Protein AF-A0A418LZB4-F1 (afdb_monomer_lite)

Secondary structure (DSSP, 8-state):
----------S----------------------TTS-SSS-SSSSHHHHHHHHHHHHHSS----SSPPPP----S---TT----S---TT---SS---TT----S---TT----S---TT----S-SSPPTTSTT--TT--PPPP---S---TT----S---TT----S---TT-EETTEEHHHHHHHHTT-

Sequence (192 aa):
MGLNRHPSTKLGDLCTSANLAPLGQPSIKCLIPPFICRVYPLLTSAKHAYLYSLKSSLMHQPMTDQPQPPLNIREVCIEESTFLSVNLNRAYFEDVSLIGATLRNANLSDLEIEGAQLGGAYFHQIGMPPKDHPHYDPLAKQQPLRFDDCELSGSTFVNCNLEGVELTNCLLKGMRINGILVEELLALYGQQ

InterPro domains:
  IPR001646 Pentapeptide repeat [PF00805] (87-125)
  IPR001646 Pentapeptide repeat [PF00805] (147-174)

Structure (mmCIF, N/CA/C/O backbone):
data_AF-A0A418LZB4-F1
#
_entry.id   AF-A0A418LZB4-F1
#
loop_
_atom_site.group_PDB
_atom_site.id
_atom_site.type_symbol
_atom_site.label_atom_id
_atom_site.label_alt_id
_atom_site.label_comp_id
_atom_site.label_asym_id
_atom_site.label_entity_id
_atom_site.label_seq_id
_atom_site.pdbx_PDB_ins_code
_atom_site.Cartn_x
_atom_site.Cartn_y
_atom_site.Cartn_z
_atom_site.occupancy
_atom_site.B_iso_or_equiv
_atom_site.auth_seq_id
_atom_site.auth_comp_id
_atom_site.auth_asym_id
_atom_site.auth_atom_id
_atom_site.pdbx_PDB_model_num
ATOM 1 N N . MET A 1 1 ? 66.976 24.820 -52.284 1.00 35.69 1 MET A N 1
ATOM 2 C CA . MET A 1 1 ? 67.171 24.432 -50.868 1.00 35.69 1 MET A CA 1
ATOM 3 C C . MET A 1 1 ? 66.000 23.549 -50.444 1.00 35.69 1 MET A C 1
ATOM 5 O O . MET A 1 1 ? 64.886 24.011 -50.624 1.00 35.69 1 MET A O 1
ATOM 9 N N . GLY A 1 2 ? 66.281 22.327 -49.947 1.00 35.38 2 GLY A N 1
ATOM 10 C CA . GLY A 1 2 ? 65.383 21.362 -49.252 1.00 35.38 2 GLY A CA 1
ATOM 11 C C . GLY A 1 2 ? 64.208 20.804 -50.076 1.00 35.38 2 GLY A C 1
ATOM 12 O O . GLY A 1 2 ? 63.374 21.578 -50.507 1.00 35.38 2 GLY A O 1
ATOM 13 N N . LEU A 1 3 ? 64.019 19.519 -50.412 1.00 28.53 3 LEU A N 1
ATOM 14 C CA . LEU A 1 3 ? 64.297 18.206 -49.795 1.00 28.53 3 LEU A CA 1
ATOM 15 C C . LEU A 1 3 ? 63.767 18.007 -48.363 1.00 28.53 3 LEU A C 1
ATOM 17 O O . LEU A 1 3 ? 64.420 18.425 -47.414 1.00 28.53 3 LEU A O 1
ATOM 21 N N . ASN A 1 4 ? 62.645 17.271 -48.258 1.00 29.66 4 ASN A N 1
ATOM 22 C CA . ASN A 1 4 ? 62.406 16.041 -47.457 1.00 29.66 4 ASN A CA 1
ATOM 23 C C . ASN A 1 4 ? 60.981 15.995 -46.863 1.00 29.66 4 ASN A C 1
ATOM 25 O O . ASN A 1 4 ? 60.570 16.905 -46.160 1.00 29.66 4 ASN A O 1
ATOM 29 N N . ARG A 1 5 ? 60.120 15.077 -47.334 1.00 30.61 5 ARG A N 1
ATOM 30 C CA . ARG A 1 5 ? 59.900 13.672 -46.897 1.00 30.61 5 ARG A CA 1
ATOM 31 C C . ARG A 1 5 ? 59.163 13.555 -45.552 1.00 30.61 5 ARG A C 1
ATOM 33 O O . ARG A 1 5 ? 59.692 13.910 -44.508 1.00 30.61 5 ARG A O 1
ATOM 40 N N . HIS A 1 6 ? 57.962 12.974 -45.621 1.00 34.75 6 HIS A N 1
ATOM 41 C CA . HIS A 1 6 ? 57.211 12.391 -44.506 1.00 34.75 6 HIS A CA 1
ATOM 42 C C . HIS A 1 6 ? 58.080 11.484 -43.619 1.00 34.75 6 HIS A C 1
ATOM 44 O O . HIS A 1 6 ? 58.891 10.725 -44.158 1.00 34.75 6 HIS A O 1
ATOM 50 N N . PRO A 1 7 ? 57.794 11.402 -42.309 1.00 32.06 7 PRO A N 1
ATOM 51 C CA . PRO A 1 7 ? 58.017 10.195 -41.540 1.00 32.06 7 PRO A CA 1
ATOM 52 C C . PRO A 1 7 ? 56.688 9.449 -41.354 1.00 32.06 7 PRO A C 1
ATOM 54 O O . PRO A 1 7 ? 55.777 9.894 -40.662 1.00 32.06 7 PRO A O 1
ATOM 57 N N . SER A 1 8 ? 56.599 8.283 -41.986 1.00 37.06 8 SER A N 1
ATOM 58 C CA . SER A 1 8 ? 55.736 7.182 -41.574 1.00 37.06 8 SER A CA 1
ATOM 59 C C . SER A 1 8 ? 56.334 6.542 -40.316 1.00 37.06 8 SER A C 1
ATOM 61 O O . SER A 1 8 ? 57.383 5.898 -40.406 1.00 37.06 8 SER A O 1
ATOM 63 N N . THR A 1 9 ? 55.697 6.685 -39.157 1.00 33.19 9 THR A N 1
ATOM 64 C CA . THR A 1 9 ? 55.986 5.838 -37.993 1.00 33.19 9 THR A CA 1
ATOM 65 C C . THR A 1 9 ? 55.012 4.666 -37.964 1.00 33.19 9 THR A C 1
ATOM 67 O O . THR A 1 9 ? 53.800 4.812 -38.092 1.00 33.19 9 THR A O 1
ATOM 70 N N . LYS A 1 10 ? 55.612 3.478 -37.918 1.00 32.53 10 LYS A N 1
ATOM 71 C CA . LYS A 1 10 ? 55.013 2.162 -38.107 1.00 32.53 10 LYS A CA 1
ATOM 72 C C . LYS A 1 10 ? 54.052 1.798 -36.973 1.00 32.53 10 LYS A C 1
ATOM 74 O O . LYS A 1 10 ? 54.365 2.010 -35.808 1.00 32.53 10 LYS A O 1
ATOM 79 N N . LEU A 1 11 ? 52.943 1.153 -37.349 1.00 35.28 11 LEU A N 1
ATOM 80 C CA . LEU A 1 11 ? 52.263 0.147 -36.531 1.00 35.28 11 LEU A CA 1
ATOM 81 C C . LEU A 1 11 ? 53.287 -0.940 -36.173 1.00 35.28 11 LEU A C 1
ATOM 83 O O . LEU A 1 11 ? 53.750 -1.654 -37.061 1.00 35.28 11 LEU A O 1
ATOM 87 N N . GLY A 1 12 ? 53.643 -1.060 -34.903 1.00 32.50 12 GLY A N 1
ATOM 88 C CA . GLY A 1 12 ? 54.516 -2.122 -34.423 1.00 32.50 12 GLY A CA 1
ATOM 89 C C . GLY A 1 12 ? 54.970 -1.840 -33.002 1.00 32.50 12 GLY A C 1
ATOM 90 O O . GLY A 1 12 ? 55.593 -0.816 -32.756 1.00 32.50 12 GLY A O 1
ATOM 91 N N . ASP A 1 13 ? 54.655 -2.778 -32.115 1.00 35.78 13 ASP A N 1
ATOM 92 C CA . ASP A 1 13 ? 55.247 -2.953 -30.790 1.00 35.78 13 ASP A CA 1
ATOM 93 C C . ASP A 1 13 ? 54.798 -1.966 -29.710 1.00 35.78 13 ASP A C 1
ATOM 95 O O . ASP A 1 13 ? 55.437 -0.952 -29.465 1.00 35.78 13 ASP A O 1
ATOM 99 N N . LEU A 1 14 ? 53.711 -2.322 -29.013 1.00 29.59 14 LEU A N 1
ATOM 100 C CA . LEU A 1 14 ? 53.564 -2.171 -27.557 1.00 29.59 14 LEU A CA 1
ATOM 101 C C . LEU A 1 14 ? 52.267 -2.861 -27.111 1.00 29.59 14 LEU A C 1
ATOM 103 O O . LEU A 1 14 ? 51.179 -2.327 -27.301 1.00 29.59 14 LEU A O 1
ATOM 107 N N . CYS A 1 15 ? 52.433 -4.075 -26.577 1.00 25.50 15 CYS A N 1
ATOM 108 C CA . CYS A 1 15 ? 51.622 -4.763 -25.554 1.00 25.50 15 CYS A CA 1
ATOM 109 C C . CYS A 1 15 ? 51.597 -6.278 -25.791 1.00 25.50 15 CYS A C 1
ATOM 111 O O . CYS A 1 15 ? 50.564 -6.907 -26.002 1.00 25.50 15 CYS A O 1
ATOM 113 N N . THR A 1 16 ? 52.780 -6.877 -25.711 1.00 30.41 16 THR A N 1
ATOM 114 C CA . THR A 1 16 ? 52.957 -8.255 -25.266 1.00 30.41 16 THR A CA 1
ATOM 115 C C . THR A 1 16 ? 52.596 -8.337 -23.776 1.00 30.41 16 THR A C 1
ATOM 117 O O . THR A 1 16 ? 53.013 -7.491 -22.989 1.00 30.41 16 THR A O 1
ATOM 120 N N . SER A 1 17 ? 51.877 -9.397 -23.399 1.00 32.16 17 SER A N 1
ATOM 121 C CA . SER A 1 17 ? 51.533 -9.848 -22.036 1.00 32.16 17 SER A CA 1
ATOM 122 C C . SER A 1 17 ? 50.323 -9.202 -21.331 1.00 32.16 17 SER A C 1
ATOM 124 O O . SER A 1 17 ? 50.434 -8.264 -20.553 1.00 32.16 17 SER A O 1
ATOM 126 N N . ALA A 1 18 ? 49.156 -9.829 -21.497 1.00 29.97 18 ALA A N 1
ATOM 127 C CA . ALA A 1 18 ? 48.206 -10.021 -20.401 1.00 29.97 18 ALA A CA 1
ATOM 128 C C . ALA A 1 18 ? 47.555 -11.403 -20.579 1.00 29.97 18 ALA A C 1
ATOM 130 O O . ALA A 1 18 ? 46.947 -11.690 -21.606 1.00 29.97 18 ALA A O 1
ATOM 131 N N . ASN A 1 19 ? 47.801 -12.277 -19.604 1.00 28.00 19 ASN A N 1
ATOM 132 C CA . ASN A 1 19 ? 47.410 -13.683 -19.563 1.00 28.00 19 ASN A CA 1
ATOM 133 C C . ASN A 1 19 ? 45.915 -13.916 -19.828 1.00 28.00 19 ASN A C 1
ATOM 135 O O . ASN A 1 19 ? 45.055 -13.269 -19.237 1.00 28.00 19 ASN A O 1
ATOM 139 N N . LEU A 1 20 ? 45.638 -14.933 -20.644 1.00 35.00 20 LEU A N 1
ATOM 140 C CA . LEU A 1 20 ? 44.345 -15.601 -20.754 1.00 35.00 20 LEU A CA 1
ATOM 141 C C . LEU A 1 20 ? 44.085 -16.427 -19.480 1.00 35.00 20 LEU A C 1
ATOM 143 O O . LEU A 1 20 ? 44.868 -17.316 -19.152 1.00 35.00 20 LEU A O 1
ATOM 147 N N . ALA A 1 21 ? 42.968 -16.163 -18.799 1.00 29.69 21 ALA A N 1
ATOM 148 C CA . ALA A 1 21 ? 42.338 -17.058 -17.823 1.00 29.69 21 ALA A CA 1
ATOM 149 C C . ALA A 1 21 ? 40.804 -17.051 -18.047 1.00 29.69 21 ALA A C 1
ATOM 151 O O . ALA A 1 21 ? 40.286 -16.066 -18.579 1.00 29.69 21 ALA A O 1
ATOM 152 N N . PRO A 1 22 ? 40.083 -18.152 -17.749 1.00 32.31 22 PRO A N 1
ATOM 153 C CA . PRO A 1 22 ? 38.897 -18.545 -18.511 1.00 32.31 22 PRO A CA 1
ATOM 154 C C . PRO A 1 22 ? 37.555 -18.006 -17.977 1.00 32.31 22 PRO A C 1
ATOM 156 O O . PRO A 1 22 ? 37.361 -17.838 -16.781 1.00 32.31 22 PRO A O 1
ATOM 159 N N . LEU A 1 23 ? 36.645 -17.787 -18.935 1.00 39.28 23 LEU A N 1
ATOM 160 C CA . LEU A 1 23 ? 35.170 -17.767 -18.911 1.00 39.28 23 LEU A CA 1
ATOM 161 C C . LEU A 1 23 ? 34.448 -17.776 -17.543 1.00 39.28 23 LEU A C 1
ATOM 163 O O . LEU A 1 23 ? 34.406 -18.795 -16.861 1.00 39.28 23 LEU A O 1
ATOM 167 N N . GLY A 1 24 ? 33.715 -16.691 -17.255 1.00 38.09 24 GLY A N 1
ATOM 168 C CA . GLY A 1 24 ? 32.647 -16.673 -16.249 1.00 38.09 24 GLY A CA 1
ATOM 169 C C . GLY A 1 24 ? 32.192 -15.264 -15.847 1.00 38.09 24 GLY A C 1
ATOM 170 O O . GLY A 1 24 ? 32.801 -14.662 -14.978 1.00 38.09 24 GLY A O 1
ATOM 171 N N . GLN A 1 25 ? 31.077 -14.804 -16.437 1.00 33.00 25 GLN A N 1
ATOM 172 C CA . GLN A 1 25 ? 30.306 -13.571 -16.157 1.00 33.00 25 GLN A CA 1
ATOM 173 C C . GLN A 1 25 ? 30.873 -12.231 -16.688 1.00 33.00 25 GLN A C 1
ATOM 175 O O . GLN A 1 25 ? 32.011 -11.869 -16.392 1.00 33.00 25 GLN A O 1
ATOM 180 N N . PRO A 1 26 ? 30.078 -11.422 -17.426 1.00 29.98 26 PRO A N 1
ATOM 181 C CA . PRO A 1 26 ? 30.473 -10.068 -17.785 1.00 29.98 26 PRO A CA 1
ATOM 182 C C . PRO A 1 26 ? 30.179 -9.121 -16.614 1.00 29.98 26 PRO A C 1
ATOM 184 O O . PRO A 1 26 ? 29.150 -8.454 -16.571 1.00 29.98 26 PRO A O 1
ATOM 187 N N . SER A 1 27 ? 31.096 -9.025 -15.655 1.00 30.25 27 SER A N 1
ATOM 188 C CA . SER A 1 27 ? 31.180 -7.821 -14.826 1.00 30.25 27 SER A CA 1
ATOM 189 C C . SER A 1 27 ? 31.820 -6.722 -15.678 1.00 30.25 27 SER A C 1
ATOM 191 O O . SER A 1 27 ? 33.026 -6.770 -15.937 1.00 30.25 27 SER A O 1
ATOM 193 N N . ILE A 1 28 ? 31.035 -5.754 -16.159 1.00 37.12 28 ILE A N 1
ATOM 194 C CA . ILE A 1 28 ? 31.563 -4.599 -16.901 1.00 37.12 28 ILE A CA 1
ATOM 195 C C . ILE A 1 28 ? 32.308 -3.700 -15.904 1.00 37.12 28 ILE A C 1
ATOM 197 O O . ILE A 1 28 ? 31.746 -2.770 -15.335 1.00 37.12 28 ILE A O 1
ATOM 201 N N . LYS A 1 29 ? 33.597 -3.978 -15.677 1.00 33.84 29 LYS A N 1
ATOM 202 C CA . LYS A 1 29 ? 34.522 -2.986 -15.122 1.00 33.84 29 LYS A CA 1
ATOM 203 C C . LYS A 1 29 ? 34.793 -1.963 -16.222 1.00 33.84 29 LYS A C 1
ATOM 205 O O . LYS A 1 29 ? 35.428 -2.279 -17.224 1.00 33.84 29 LYS A O 1
ATOM 210 N N . CYS A 1 30 ? 34.271 -0.753 -16.050 1.00 34.97 30 CYS A N 1
ATOM 211 C CA . CYS A 1 30 ? 34.507 0.365 -16.956 1.00 34.97 30 CYS A CA 1
ATOM 212 C C . CYS A 1 30 ? 35.999 0.742 -16.917 1.00 34.97 30 CYS A C 1
ATOM 214 O O . CYS A 1 30 ? 36.454 1.400 -15.986 1.00 34.97 30 CYS A O 1
ATOM 216 N N . LEU A 1 31 ? 36.776 0.284 -17.902 1.00 36.53 31 LEU A N 1
ATOM 217 C CA . LEU A 1 31 ? 38.173 0.673 -18.093 1.00 36.53 31 LEU A CA 1
ATOM 218 C C . LEU A 1 31 ? 38.289 1.363 -19.459 1.00 36.53 31 LEU A C 1
ATOM 220 O O . LEU A 1 31 ? 38.415 0.699 -20.484 1.00 36.53 31 LEU A O 1
ATOM 224 N N . ILE A 1 32 ? 38.210 2.696 -19.492 1.00 37.91 32 ILE A N 1
ATOM 225 C CA . ILE A 1 32 ? 38.477 3.474 -20.713 1.00 37.91 32 ILE A CA 1
ATOM 226 C C . ILE A 1 32 ? 39.844 4.171 -20.558 1.00 37.91 32 ILE A C 1
ATOM 228 O O . ILE A 1 32 ? 40.018 4.931 -19.604 1.00 37.91 32 ILE A O 1
ATOM 232 N N . PRO A 1 33 ? 40.824 3.937 -21.457 1.00 31.98 33 PRO A N 1
ATOM 233 C CA . PRO A 1 33 ? 42.122 4.618 -21.441 1.00 31.98 33 PRO A CA 1
ATOM 234 C C . PRO A 1 33 ? 42.009 6.110 -21.843 1.00 31.98 33 PRO A C 1
ATOM 236 O O . PRO A 1 33 ? 41.097 6.489 -22.583 1.00 31.98 33 PRO A O 1
ATOM 239 N N . PRO A 1 34 ? 42.937 6.986 -21.404 1.00 37.69 34 PRO A N 1
ATOM 240 C CA . PRO A 1 34 ? 42.687 8.425 -21.231 1.00 37.69 34 PRO A CA 1
ATOM 241 C C . PRO A 1 34 ? 42.681 9.305 -22.502 1.00 37.69 34 PRO A C 1
ATOM 243 O O . PRO A 1 34 ? 42.808 10.520 -22.387 1.00 37.69 34 PRO A O 1
ATOM 246 N N . PHE A 1 35 ? 42.505 8.767 -23.714 1.00 35.19 35 PHE A N 1
ATOM 247 C CA . PHE A 1 35 ? 42.648 9.565 -24.950 1.00 35.19 35 PHE A CA 1
ATOM 248 C C . PHE A 1 35 ? 41.367 9.870 -25.746 1.00 35.19 35 PHE A C 1
ATOM 250 O O . PHE A 1 35 ? 41.445 10.544 -26.770 1.00 35.19 35 PHE A O 1
ATOM 257 N N . ILE A 1 36 ? 40.176 9.510 -25.255 1.00 41.66 36 ILE A N 1
ATOM 258 C CA . ILE A 1 36 ? 38.891 9.914 -25.867 1.00 41.66 36 ILE A CA 1
ATOM 259 C C . ILE A 1 36 ? 38.100 10.786 -24.878 1.00 41.66 36 ILE A C 1
ATOM 261 O O . ILE A 1 36 ? 37.061 10.391 -24.366 1.00 41.66 36 ILE A O 1
ATOM 265 N N . CYS A 1 37 ? 38.624 11.974 -24.558 1.00 32.03 37 CYS A N 1
ATOM 266 C CA . CYS A 1 37 ? 37.998 12.897 -23.596 1.00 32.03 37 CYS A CA 1
ATOM 267 C C . CYS A 1 37 ? 38.006 14.364 -24.067 1.00 32.03 37 CYS A C 1
ATOM 269 O O . CYS A 1 37 ? 38.250 15.270 -23.274 1.00 32.03 37 CYS A O 1
ATOM 271 N N . ARG A 1 38 ? 37.807 14.640 -25.369 1.00 34.97 38 ARG A N 1
ATOM 272 C CA . ARG A 1 38 ? 37.933 16.027 -25.871 1.00 34.97 38 ARG A CA 1
ATOM 273 C C . ARG A 1 38 ? 36.827 16.623 -26.742 1.00 34.97 38 ARG A C 1
ATOM 275 O O . ARG A 1 38 ? 37.032 17.737 -27.202 1.00 34.97 38 ARG A O 1
ATOM 282 N N . VAL A 1 39 ? 35.659 15.992 -26.927 1.00 34.12 39 VAL A N 1
ATOM 283 C CA . VAL A 1 39 ? 34.577 16.641 -27.717 1.00 34.12 39 VAL A CA 1
ATOM 284 C C . VAL A 1 39 ? 33.152 16.543 -27.134 1.00 34.12 39 VAL A C 1
ATOM 286 O O . VAL A 1 39 ? 32.268 17.214 -27.642 1.00 34.12 39 VAL A O 1
ATOM 289 N N . TYR A 1 40 ? 32.893 15.843 -26.021 1.00 32.38 40 TYR A N 1
ATOM 290 C CA . TYR A 1 40 ? 31.587 15.920 -25.332 1.00 32.38 40 TYR A CA 1
ATOM 291 C C . TYR A 1 40 ? 31.751 15.827 -23.804 1.00 32.38 40 TYR A C 1
ATOM 293 O O . TYR A 1 40 ? 32.344 14.858 -23.329 1.00 32.38 40 TYR A O 1
ATOM 301 N N . PRO A 1 41 ? 31.266 16.807 -23.016 1.00 34.84 41 PRO A N 1
ATOM 302 C CA . PRO A 1 41 ? 31.449 16.812 -21.570 1.00 34.84 41 PRO A CA 1
ATOM 303 C C . PRO A 1 41 ? 30.431 15.888 -20.864 1.00 34.84 41 PRO A C 1
ATOM 305 O O . PRO A 1 41 ? 29.224 16.083 -20.937 1.00 34.84 41 PRO A O 1
ATOM 308 N N . LEU A 1 42 ? 30.949 14.875 -20.164 1.00 38.34 42 LEU A N 1
ATOM 309 C CA . LEU A 1 42 ? 30.497 14.369 -18.851 1.00 38.34 42 LEU A CA 1
ATOM 310 C C . LEU A 1 42 ? 29.076 13.790 -18.631 1.00 38.34 42 LEU A C 1
ATOM 312 O O . LEU A 1 42 ? 28.764 13.465 -17.490 1.00 38.34 42 LEU A O 1
ATOM 316 N N . LEU A 1 43 ? 28.250 13.534 -19.654 1.00 40.69 43 LEU A N 1
ATOM 317 C CA . LEU A 1 43 ? 26.934 12.865 -19.470 1.00 40.69 43 LEU A CA 1
ATOM 318 C C . LEU A 1 43 ? 26.693 11.606 -20.326 1.00 40.69 43 LEU A C 1
ATOM 320 O O . LEU A 1 43 ? 25.623 11.002 -20.274 1.00 40.69 43 LEU A O 1
ATOM 324 N N . THR A 1 44 ? 27.680 11.153 -21.099 1.00 41.19 44 THR A N 1
ATOM 325 C CA . THR A 1 44 ? 27.464 10.156 -22.166 1.00 41.19 44 THR A CA 1
ATOM 326 C C . THR A 1 44 ? 28.302 8.884 -22.053 1.00 41.19 44 THR A C 1
ATOM 328 O O . THR A 1 44 ? 28.461 8.193 -23.047 1.00 41.19 44 THR A O 1
ATOM 331 N N . SER A 1 45 ? 28.801 8.508 -20.869 1.00 48.72 45 SER A N 1
ATOM 332 C CA . SER A 1 45 ? 29.455 7.194 -20.701 1.00 48.72 45 SER A CA 1
ATOM 333 C C . SER A 1 45 ? 28.512 6.152 -20.089 1.00 48.72 45 SER A C 1
ATOM 335 O O . SER A 1 45 ? 28.172 5.177 -20.754 1.00 48.72 45 SER A O 1
ATOM 337 N N . ALA A 1 46 ? 27.971 6.392 -18.888 1.00 45.84 46 ALA A N 1
ATOM 338 C CA . ALA A 1 46 ? 27.098 5.425 -18.211 1.00 45.84 46 ALA A CA 1
ATOM 339 C C . ALA A 1 46 ? 25.728 5.266 -18.898 1.00 45.84 46 ALA A C 1
ATOM 341 O O . ALA A 1 46 ? 25.352 4.151 -19.253 1.00 45.84 46 ALA A O 1
ATOM 342 N N . LYS A 1 47 ? 25.015 6.374 -19.181 1.00 47.47 47 LYS A N 1
ATOM 343 C CA . LYS A 1 47 ? 23.722 6.334 -19.898 1.00 47.47 47 LYS A CA 1
ATOM 344 C C . LYS A 1 47 ? 23.860 5.708 -21.293 1.00 47.47 47 LYS A C 1
ATOM 346 O O . LYS A 1 47 ? 23.014 4.911 -21.671 1.00 47.47 47 LYS A O 1
ATOM 351 N N . HIS A 1 48 ? 24.926 5.999 -22.045 1.00 45.56 48 HIS A N 1
ATOM 352 C CA . HIS A 1 48 ? 25.120 5.416 -23.382 1.00 45.56 48 HIS A CA 1
ATOM 353 C C . HIS A 1 48 ? 25.547 3.947 -23.348 1.00 45.56 48 HIS A C 1
ATOM 355 O O . HIS A 1 48 ? 24.987 3.170 -24.113 1.00 45.56 48 HIS A O 1
ATOM 361 N N . ALA A 1 49 ? 26.489 3.544 -22.486 1.00 47.78 49 ALA A N 1
ATOM 362 C CA . ALA A 1 49 ? 26.899 2.140 -22.369 1.00 47.78 49 ALA A CA 1
ATOM 363 C C . ALA A 1 49 ? 25.731 1.253 -21.901 1.00 47.78 49 ALA A C 1
ATOM 365 O O . ALA A 1 49 ? 25.523 0.157 -22.424 1.00 47.78 49 ALA A O 1
ATOM 366 N N . TYR A 1 50 ? 24.914 1.774 -20.981 1.00 52.97 50 TYR A N 1
ATOM 367 C CA . TYR A 1 50 ? 23.708 1.116 -20.492 1.00 52.97 50 TYR A CA 1
ATOM 368 C C . TYR A 1 50 ? 22.605 1.036 -21.560 1.00 52.97 50 TYR A C 1
ATOM 370 O O . TYR A 1 50 ? 22.071 -0.044 -21.814 1.00 52.97 50 TYR A O 1
ATOM 378 N N . LEU A 1 51 ? 22.329 2.140 -22.270 1.00 48.34 51 LEU A N 1
ATOM 379 C CA . LEU A 1 51 ? 21.397 2.152 -23.403 1.00 48.34 51 LEU A CA 1
ATOM 380 C C . LEU A 1 51 ? 21.843 1.216 -24.532 1.00 48.34 51 LEU A C 1
ATOM 382 O O . LEU A 1 51 ? 20.981 0.638 -25.184 1.00 48.34 51 LEU A O 1
ATOM 386 N N . TYR A 1 52 ? 23.150 1.035 -24.757 1.00 47.31 52 TYR A N 1
ATOM 387 C CA . TYR A 1 52 ? 23.676 0.103 -25.762 1.00 47.31 52 TYR A CA 1
ATOM 388 C C . TYR A 1 52 ? 23.464 -1.365 -25.359 1.00 47.31 52 TYR A C 1
ATOM 390 O O . TYR A 1 52 ? 23.039 -2.164 -26.191 1.00 47.31 52 TYR A O 1
ATOM 398 N N . SER A 1 53 ? 23.690 -1.710 -24.085 1.00 52.03 53 SER A N 1
ATOM 399 C CA . SER A 1 53 ? 23.416 -3.049 -23.530 1.00 52.03 53 SER A CA 1
ATOM 400 C C . SER A 1 53 ? 21.920 -3.400 -23.574 1.00 52.03 53 SER A C 1
ATOM 402 O O . SER A 1 53 ? 21.534 -4.472 -24.050 1.00 52.03 53 SER A O 1
ATOM 404 N N . LEU A 1 54 ? 21.062 -2.454 -23.177 1.00 51.84 54 LEU A N 1
ATOM 405 C CA . LEU A 1 54 ? 19.606 -2.583 -23.272 1.00 51.84 54 LEU A CA 1
ATOM 406 C C . LEU A 1 54 ? 19.134 -2.690 -24.725 1.00 51.84 54 LEU A C 1
ATOM 408 O O . LEU A 1 54 ? 18.360 -3.586 -25.044 1.00 51.84 54 LEU A O 1
ATOM 412 N N . LYS A 1 55 ? 19.630 -1.837 -25.635 1.00 47.88 55 LYS A N 1
ATOM 413 C CA . LYS A 1 55 ? 19.318 -1.933 -27.073 1.00 47.88 55 LYS A CA 1
ATOM 414 C C . LYS A 1 55 ? 19.734 -3.278 -27.659 1.00 47.88 55 LYS A C 1
ATOM 416 O O . LYS A 1 55 ? 18.986 -3.836 -28.450 1.00 47.88 55 LYS A O 1
ATOM 421 N N . SER A 1 56 ? 20.902 -3.789 -27.280 1.00 48.41 56 SER A N 1
ATOM 422 C CA . SER A 1 56 ? 21.409 -5.091 -27.721 1.00 48.41 56 SER A CA 1
ATOM 423 C C . SER A 1 56 ? 20.509 -6.245 -27.261 1.00 48.41 56 SER A C 1
ATOM 425 O O . SER A 1 56 ? 20.254 -7.158 -28.040 1.00 48.41 56 SER A O 1
ATOM 427 N N . SER A 1 57 ? 19.988 -6.195 -26.030 1.00 51.00 57 SER A N 1
ATOM 428 C CA . SER A 1 57 ? 19.069 -7.227 -25.513 1.00 51.00 57 SER A CA 1
ATOM 429 C C . SER A 1 57 ? 17.638 -7.097 -26.052 1.00 51.00 57 SER A C 1
ATOM 431 O O . SER A 1 57 ? 16.942 -8.100 -26.175 1.00 51.00 57 SER A O 1
ATOM 433 N N . LEU A 1 58 ? 17.195 -5.881 -26.394 1.00 51.72 58 LEU A N 1
ATOM 434 C CA . LEU A 1 58 ? 15.807 -5.593 -26.781 1.00 51.72 58 LEU A CA 1
ATOM 435 C C . LEU A 1 58 ? 15.568 -5.529 -28.303 1.00 51.72 58 LEU A C 1
ATOM 437 O O . LEU A 1 58 ? 14.428 -5.675 -28.741 1.00 51.72 58 LEU A O 1
ATOM 441 N N . MET A 1 59 ? 16.592 -5.308 -29.140 1.00 43.00 59 MET A N 1
ATOM 442 C CA . MET A 1 59 ? 16.408 -5.113 -30.589 1.00 43.00 59 MET A CA 1
ATOM 443 C C . MET A 1 59 ? 16.577 -6.400 -31.405 1.00 43.00 59 MET A C 1
ATOM 445 O O . MET A 1 59 ? 17.493 -6.473 -32.211 1.00 43.00 59 MET A O 1
ATOM 449 N N . HIS A 1 60 ? 15.610 -7.321 -31.319 1.00 44.28 60 HIS A N 1
ATOM 450 C CA . HIS A 1 60 ? 15.467 -8.569 -32.108 1.00 44.28 60 HIS A CA 1
ATOM 451 C C . HIS A 1 60 ? 15.933 -9.842 -31.400 1.00 44.28 60 HIS A C 1
ATOM 453 O O . HIS A 1 60 ? 16.750 -10.597 -31.927 1.00 44.28 60 HIS A O 1
ATOM 459 N N . GLN A 1 61 ? 15.336 -10.157 -30.255 1.00 44.94 61 GLN A N 1
ATOM 460 C CA . GLN A 1 61 ? 15.140 -11.567 -29.943 1.00 44.94 61 GLN A CA 1
ATOM 461 C C . GLN A 1 61 ? 13.646 -11.863 -30.049 1.00 44.94 61 GLN A C 1
ATOM 463 O O . GLN A 1 61 ? 12.860 -11.168 -29.402 1.00 44.94 61 GLN A O 1
ATOM 468 N N . PRO A 1 62 ? 13.214 -12.828 -30.890 1.00 44.91 62 PRO A N 1
ATOM 469 C CA . PRO A 1 62 ? 11.874 -13.374 -30.728 1.00 44.91 62 PRO A CA 1
ATOM 470 C C . PRO A 1 62 ? 11.736 -13.783 -29.262 1.00 44.91 62 PRO A C 1
ATOM 472 O O . PRO A 1 62 ? 12.723 -14.217 -28.664 1.00 44.91 62 PRO A O 1
ATOM 475 N N . MET A 1 63 ? 10.547 -13.597 -28.684 1.00 46.62 63 MET A N 1
ATOM 476 C CA . MET A 1 63 ? 10.206 -14.119 -27.360 1.00 46.62 63 MET A CA 1
ATOM 477 C C . MET A 1 63 ? 10.458 -15.628 -27.388 1.00 46.62 63 MET A C 1
ATOM 479 O O . MET A 1 63 ? 9.620 -16.409 -27.823 1.00 46.62 63 MET A O 1
ATOM 483 N N . THR A 1 64 ? 11.678 -16.024 -27.059 1.00 49.25 64 THR A N 1
ATOM 484 C CA . THR A 1 64 ? 12.067 -17.410 -26.898 1.00 49.25 64 THR A CA 1
ATOM 485 C C . THR A 1 64 ? 11.722 -17.728 -25.455 1.00 49.25 64 THR A C 1
ATOM 487 O O . THR A 1 64 ? 12.060 -16.950 -24.567 1.00 49.25 64 THR A O 1
ATOM 490 N N . ASP A 1 65 ? 11.075 -18.866 -25.203 1.00 58.75 65 ASP A N 1
ATOM 491 C CA . ASP A 1 65 ? 10.782 -19.384 -23.850 1.00 58.75 65 ASP A CA 1
ATOM 492 C C . ASP A 1 65 ? 12.055 -19.688 -23.026 1.00 58.75 65 ASP A C 1
ATOM 494 O O . ASP A 1 65 ? 12.026 -20.392 -22.018 1.00 58.75 65 ASP A O 1
ATOM 498 N N . GLN A 1 66 ? 13.215 -19.209 -23.474 1.00 58.94 66 GLN A N 1
ATOM 499 C CA . GLN A 1 66 ? 14.484 -19.395 -22.808 1.00 58.94 66 GLN A CA 1
ATOM 500 C C . GLN A 1 66 ? 14.654 -18.314 -21.734 1.00 58.94 66 GLN A C 1
ATOM 502 O O . GLN A 1 66 ? 14.521 -17.126 -22.039 1.00 58.94 66 GLN A O 1
ATOM 507 N N . PRO A 1 67 ? 14.974 -18.694 -20.484 1.00 63.56 67 PRO A N 1
ATOM 508 C CA . PRO A 1 67 ? 15.241 -17.739 -19.419 1.00 63.56 67 PRO A CA 1
ATOM 509 C C . PRO A 1 67 ? 16.367 -16.791 -19.836 1.00 63.56 67 PRO A C 1
ATOM 511 O O . PRO A 1 67 ? 17.493 -17.228 -20.085 1.00 63.56 67 PRO A O 1
ATOM 514 N N . GLN A 1 68 ? 16.076 -15.493 -19.915 1.00 67.19 68 GLN A N 1
ATOM 515 C CA . GLN A 1 68 ? 17.128 -14.506 -20.124 1.00 67.19 68 GLN A CA 1
ATOM 516 C C . GLN A 1 68 ? 17.965 -14.377 -18.845 1.00 67.19 68 GLN A C 1
ATOM 518 O O . GLN A 1 68 ? 17.407 -14.412 -17.742 1.00 67.19 68 GLN A O 1
ATOM 523 N N . PRO A 1 69 ? 19.300 -14.248 -18.959 1.00 74.31 69 PRO A N 1
ATOM 524 C CA . PRO A 1 69 ? 20.131 -13.983 -17.795 1.00 74.31 69 PRO A CA 1
ATOM 525 C C . PRO A 1 69 ? 19.688 -12.670 -17.127 1.00 74.31 69 PRO A C 1
ATOM 527 O O . PRO A 1 69 ? 19.271 -11.742 -17.825 1.00 74.31 69 PRO A O 1
ATOM 530 N N . PRO A 1 70 ? 19.781 -12.564 -15.790 1.00 80.31 70 PRO A N 1
ATOM 531 C CA . PRO A 1 70 ? 19.330 -11.377 -15.079 1.00 80.31 70 PRO A CA 1
ATOM 532 C C . PRO A 1 70 ? 20.129 -10.142 -15.509 1.00 80.31 70 PRO A C 1
ATOM 534 O O . PRO A 1 70 ? 21.359 -10.181 -15.623 1.00 80.31 70 PRO A O 1
ATOM 537 N N . LEU A 1 71 ? 19.425 -9.027 -15.704 1.00 81.56 71 LEU A N 1
ATOM 538 C CA . LEU A 1 71 ? 20.048 -7.728 -15.922 1.00 81.56 71 LEU A CA 1
ATOM 539 C C . LEU A 1 71 ? 20.574 -7.191 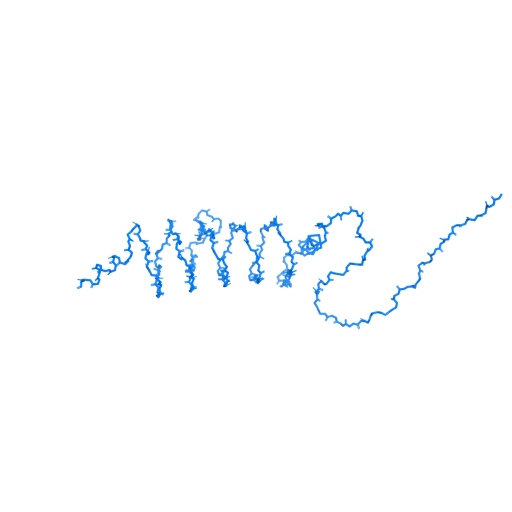-14.584 1.00 81.56 71 LEU A C 1
ATOM 541 O O . LEU A 1 71 ? 19.797 -6.849 -13.700 1.00 81.56 71 LEU A O 1
ATOM 545 N N . ASN A 1 72 ? 21.898 -7.097 -14.451 1.00 81.25 72 ASN A N 1
ATOM 546 C CA . ASN A 1 72 ? 22.550 -6.545 -13.263 1.00 81.25 72 ASN A CA 1
ATOM 547 C C . ASN A 1 72 ? 22.897 -5.068 -13.476 1.00 81.25 72 ASN A C 1
ATOM 549 O O . ASN A 1 72 ? 23.756 -4.743 -14.298 1.00 81.25 72 ASN A O 1
ATOM 553 N N . ILE A 1 73 ? 22.259 -4.184 -12.708 1.00 84.19 73 ILE A N 1
ATOM 554 C CA . ILE A 1 73 ? 22.496 -2.735 -12.720 1.00 84.19 73 ILE A CA 1
ATOM 555 C C . ILE A 1 73 ? 23.041 -2.360 -11.347 1.00 84.19 73 ILE A C 1
ATOM 557 O O . ILE A 1 73 ? 22.370 -2.582 -10.345 1.00 84.19 73 ILE A O 1
ATOM 561 N N . ARG A 1 74 ? 24.265 -1.832 -11.284 1.00 84.00 74 ARG A N 1
ATOM 562 C CA . ARG A 1 74 ? 24.936 -1.490 -10.022 1.00 84.00 74 ARG A CA 1
ATOM 563 C C . ARG A 1 74 ? 25.615 -0.139 -10.143 1.00 84.00 74 ARG A C 1
ATOM 565 O O . ARG A 1 74 ? 26.252 0.113 -11.161 1.00 84.00 74 ARG A O 1
ATOM 572 N N . GLU A 1 75 ? 25.484 0.692 -9.111 1.00 86.19 75 GLU A N 1
ATOM 573 C CA . GLU A 1 75 ? 26.180 1.985 -9.004 1.00 86.19 75 GLU A CA 1
ATOM 574 C C . GLU A 1 75 ? 25.905 2.938 -10.192 1.00 86.19 75 GLU A C 1
ATOM 576 O O . GLU A 1 75 ? 26.779 3.686 -10.630 1.00 86.19 75 GLU A O 1
ATOM 581 N N . VAL A 1 76 ? 24.684 2.916 -10.745 1.00 83.50 76 VAL A N 1
ATOM 582 C CA . VAL A 1 76 ? 24.286 3.773 -11.878 1.00 83.50 76 VAL A CA 1
ATOM 583 C C . VAL A 1 76 ? 23.223 4.783 -11.452 1.00 83.50 76 VAL A C 1
ATOM 585 O O . VAL A 1 76 ? 22.219 4.420 -10.848 1.00 83.50 76 VAL A O 1
ATOM 588 N N . CYS A 1 77 ? 23.395 6.045 -11.856 1.00 83.06 77 CYS A N 1
ATOM 589 C CA . CYS A 1 77 ? 22.344 7.060 -11.798 1.00 83.06 77 CYS A CA 1
ATOM 590 C C . CYS A 1 77 ? 21.453 6.975 -13.050 1.00 83.06 77 CYS A C 1
ATOM 592 O O . CYS A 1 77 ? 21.910 7.185 -14.180 1.00 83.06 77 CYS A O 1
ATOM 594 N N . ILE A 1 78 ? 20.172 6.676 -12.839 1.00 83.88 78 ILE A N 1
ATOM 595 C CA . ILE A 1 78 ? 19.131 6.619 -13.877 1.00 83.88 78 ILE A CA 1
ATOM 596 C C . ILE A 1 78 ? 18.024 7.654 -13.631 1.00 83.88 78 ILE A C 1
ATOM 598 O O . ILE A 1 78 ? 16.876 7.440 -14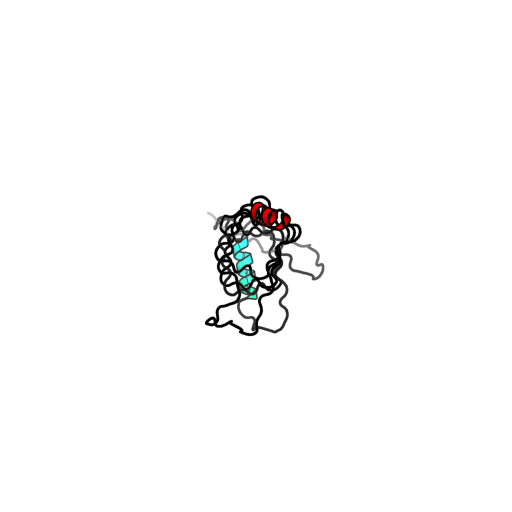.014 1.00 83.88 78 ILE A O 1
ATOM 602 N N . GLU A 1 79 ? 18.368 8.798 -13.037 1.00 83.62 79 GLU A N 1
ATOM 603 C CA . GLU A 1 79 ? 17.439 9.913 -12.829 1.00 83.62 79 GLU A CA 1
ATOM 604 C C . GLU A 1 79 ? 16.726 10.320 -14.129 1.00 83.62 79 GLU A C 1
ATOM 606 O O . GLU A 1 79 ? 17.313 10.299 -15.226 1.00 83.62 79 GLU A O 1
ATOM 611 N N . GLU A 1 80 ? 15.438 10.644 -13.975 1.00 84.88 80 GLU A N 1
ATOM 612 C CA . GLU A 1 80 ? 14.496 11.013 -15.043 1.00 84.88 80 GLU A CA 1
ATOM 613 C C . GLU A 1 80 ? 14.287 9.934 -16.126 1.00 84.88 80 GLU A C 1
ATOM 615 O O . GLU A 1 80 ? 13.746 10.205 -17.199 1.00 84.88 80 GLU A O 1
ATOM 620 N N . SER A 1 81 ? 14.697 8.686 -15.875 1.00 86.56 81 SER A N 1
ATOM 621 C CA . SER A 1 81 ? 14.471 7.586 -16.820 1.00 86.56 81 SER A CA 1
ATOM 622 C C . SER A 1 81 ? 13.021 7.102 -16.785 1.00 86.56 81 SER A C 1
ATOM 624 O O . SER A 1 81 ? 12.384 7.063 -15.736 1.00 86.56 81 SER A O 1
ATOM 626 N N . TH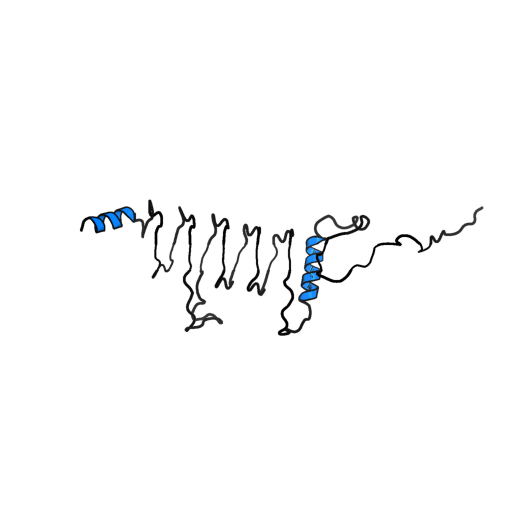R A 1 82 ? 12.504 6.687 -17.943 1.00 84.69 82 THR A N 1
ATOM 627 C CA . THR A 1 82 ? 11.154 6.123 -18.077 1.00 84.69 82 THR A CA 1
ATOM 628 C C . THR A 1 82 ? 11.233 4.646 -18.451 1.00 84.69 82 THR A C 1
ATOM 630 O O . THR A 1 82 ? 11.935 4.279 -19.393 1.00 84.69 82 THR A O 1
ATOM 633 N N . PHE A 1 83 ? 10.464 3.811 -17.751 1.00 85.62 83 PHE A N 1
ATOM 634 C CA . PHE A 1 83 ? 10.305 2.387 -18.042 1.00 85.62 83 PHE A CA 1
ATOM 635 C C . PHE A 1 83 ? 8.855 2.121 -18.460 1.00 85.62 83 PHE A C 1
ATOM 637 O O . PHE A 1 83 ? 7.949 2.189 -17.634 1.00 85.62 83 PHE A O 1
ATOM 644 N N . LEU A 1 84 ? 8.621 1.859 -19.750 1.00 85.62 84 LEU A N 1
ATOM 645 C CA . LEU A 1 84 ? 7.283 1.615 -20.304 1.00 85.62 84 LEU A CA 1
ATOM 646 C C . LEU A 1 84 ? 7.144 0.155 -20.716 1.00 85.62 84 LEU A C 1
ATOM 648 O O . LEU A 1 84 ? 7.998 -0.360 -21.435 1.00 85.62 84 LEU A O 1
ATOM 652 N N . SER A 1 85 ? 6.060 -0.487 -20.276 1.00 84.62 85 SER A N 1
ATOM 653 C CA . SER A 1 85 ? 5.738 -1.879 -20.624 1.00 84.62 85 SER A CA 1
ATOM 654 C C . SER A 1 85 ? 6.883 -2.858 -20.324 1.00 84.62 85 SER A C 1
ATOM 656 O O . SER A 1 85 ? 7.144 -3.780 -21.092 1.00 84.62 85 SER A O 1
ATOM 658 N N . VAL A 1 86 ? 7.577 -2.641 -19.203 1.00 83.31 86 VAL A N 1
ATOM 659 C CA . VAL A 1 86 ? 8.651 -3.520 -18.729 1.00 83.31 86 VAL A CA 1
ATOM 660 C C . VAL A 1 86 ? 8.096 -4.599 -17.806 1.00 83.31 86 VAL A C 1
ATOM 662 O O . VAL A 1 86 ? 7.208 -4.339 -16.996 1.00 83.31 86 VAL A O 1
ATOM 665 N N . ASN A 1 87 ? 8.644 -5.807 -17.907 1.00 83.00 87 ASN A N 1
ATOM 666 C CA . ASN A 1 87 ? 8.384 -6.874 -16.950 1.00 83.00 87 ASN A CA 1
ATOM 667 C C . ASN A 1 87 ? 9.506 -6.884 -15.901 1.00 83.00 87 ASN A C 1
ATOM 669 O O . ASN A 1 87 ? 10.654 -7.177 -16.231 1.00 83.00 87 ASN A O 1
ATOM 673 N N . LEU A 1 88 ? 9.162 -6.546 -14.657 1.00 88.94 88 LEU A N 1
ATOM 674 C CA . LEU A 1 88 ? 10.061 -6.558 -13.497 1.00 88.94 88 LEU A CA 1
ATOM 675 C C . LEU A 1 88 ? 9.694 -7.675 -12.507 1.00 88.94 88 LEU A C 1
ATOM 677 O O . LEU A 1 88 ? 10.016 -7.591 -11.324 1.00 88.94 88 LEU A O 1
ATOM 681 N N . ASN A 1 89 ? 9.008 -8.724 -12.969 1.00 87.75 89 ASN A N 1
ATOM 682 C CA . ASN A 1 89 ? 8.656 -9.860 -12.124 1.00 87.75 89 ASN A CA 1
ATOM 683 C C . ASN A 1 89 ? 9.922 -10.452 -11.501 1.00 87.75 89 ASN A C 1
ATOM 685 O O . ASN A 1 89 ? 10.859 -10.816 -12.215 1.00 87.75 89 ASN A O 1
ATOM 689 N N . ARG A 1 90 ? 9.918 -10.588 -10.169 1.00 88.56 90 ARG A N 1
ATOM 690 C CA . ARG A 1 90 ? 11.056 -11.099 -9.384 1.00 88.56 90 ARG A CA 1
ATOM 691 C C . ARG A 1 90 ? 12.331 -10.251 -9.525 1.00 88.56 90 ARG A C 1
ATOM 693 O O . ARG A 1 90 ? 13.422 -10.755 -9.263 1.00 88.56 90 ARG A O 1
ATOM 700 N N . ALA A 1 91 ? 12.214 -8.991 -9.954 1.00 91.25 91 ALA A N 1
ATOM 701 C CA . ALA A 1 91 ? 13.317 -8.044 -9.881 1.00 91.25 91 ALA A CA 1
ATOM 702 C C . ALA A 1 91 ? 13.667 -7.778 -8.411 1.00 91.25 91 ALA A C 1
ATOM 704 O O . ALA A 1 91 ? 12.783 -7.676 -7.564 1.00 91.25 91 ALA A O 1
ATOM 705 N N . TYR A 1 92 ? 14.962 -7.674 -8.130 1.00 92.19 92 TYR A N 1
ATOM 706 C CA . TYR A 1 92 ? 15.487 -7.425 -6.795 1.00 92.19 92 TYR A CA 1
ATOM 707 C C . TYR A 1 92 ? 16.114 -6.034 -6.750 1.00 92.19 92 TYR A C 1
ATOM 709 O O . TYR A 1 92 ? 16.930 -5.694 -7.612 1.00 92.19 92 TYR A O 1
ATOM 717 N N . PHE A 1 93 ? 15.714 -5.240 -5.761 1.00 92.81 93 PHE A N 1
ATOM 718 C CA . PHE A 1 93 ? 16.201 -3.884 -5.546 1.00 92.81 93 PHE A CA 1
ATOM 719 C C . PHE A 1 93 ? 16.766 -3.790 -4.129 1.00 92.81 93 PHE A C 1
ATOM 721 O O . PHE A 1 93 ? 16.023 -3.882 -3.160 1.00 92.81 93 PHE A O 1
ATOM 728 N N . GLU A 1 94 ? 18.077 -3.602 -4.025 1.00 94.81 94 GLU A N 1
ATOM 729 C CA . GLU A 1 94 ? 18.811 -3.436 -2.768 1.00 94.81 94 GLU A CA 1
ATOM 730 C C . GLU A 1 94 ? 19.525 -2.084 -2.816 1.00 94.81 94 GLU A C 1
ATOM 732 O O . GLU A 1 94 ? 20.081 -1.721 -3.856 1.00 94.81 94 GLU A O 1
ATOM 737 N N . ASP A 1 95 ? 19.452 -1.321 -1.724 1.00 93.69 95 ASP A N 1
ATOM 738 C CA . ASP A 1 95 ? 20.061 0.009 -1.596 1.00 93.69 95 ASP A CA 1
ATOM 739 C C . ASP A 1 95 ? 19.707 0.988 -2.736 1.00 93.69 95 ASP A C 1
ATOM 741 O O . ASP A 1 95 ? 20.541 1.754 -3.229 1.00 93.69 95 ASP A O 1
ATOM 745 N N . VAL A 1 96 ? 18.439 0.986 -3.167 1.00 93.25 96 VAL A N 1
ATOM 746 C CA . VAL A 1 96 ? 17.946 1.885 -4.221 1.00 93.25 96 VAL A CA 1
ATOM 747 C C . VAL A 1 96 ? 17.289 3.144 -3.659 1.00 93.25 96 VAL A C 1
ATOM 749 O O . VAL A 1 96 ? 16.549 3.106 -2.680 1.00 93.25 96 VAL A O 1
ATOM 752 N N . SER A 1 97 ? 17.490 4.273 -4.343 1.00 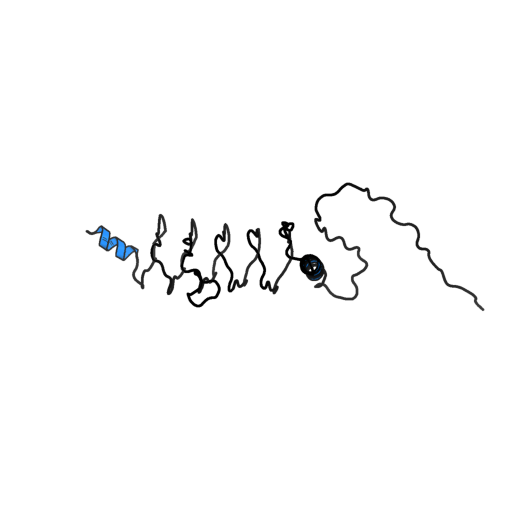92.25 97 SER A N 1
ATOM 753 C CA . SER A 1 97 ? 16.704 5.488 -4.116 1.00 92.25 97 SER A CA 1
ATOM 754 C C . SER A 1 97 ? 15.558 5.564 -5.122 1.00 92.25 97 SER A C 1
ATOM 756 O O . SER A 1 97 ? 15.786 5.631 -6.330 1.00 92.25 97 SER A O 1
ATOM 758 N N . LEU A 1 98 ? 14.324 5.582 -4.614 1.00 93.00 98 LEU A N 1
ATOM 759 C CA . LEU A 1 98 ? 13.095 5.799 -5.388 1.00 93.00 98 LEU A CA 1
ATOM 760 C C . LEU A 1 98 ? 12.434 7.143 -5.037 1.00 93.00 98 LEU A C 1
ATOM 762 O O . LEU A 1 98 ? 11.224 7.311 -5.185 1.00 93.00 98 LEU A O 1
ATOM 766 N N . ILE A 1 99 ? 13.215 8.114 -4.554 1.00 92.69 99 ILE A N 1
ATOM 767 C CA . ILE A 1 99 ? 12.707 9.439 -4.180 1.00 92.69 99 ILE A CA 1
ATOM 768 C C . ILE A 1 99 ? 12.057 10.100 -5.401 1.00 92.69 99 ILE A C 1
ATOM 770 O O . ILE A 1 99 ? 12.685 10.274 -6.443 1.00 92.69 99 ILE A O 1
ATOM 774 N N . GLY A 1 100 ? 10.779 10.461 -5.269 1.00 92.06 100 GLY A N 1
ATOM 775 C CA . GLY A 1 100 ? 9.993 11.060 -6.351 1.00 92.06 100 GLY A CA 1
ATOM 776 C C . GLY A 1 100 ? 9.597 10.091 -7.472 1.00 92.06 100 GLY A C 1
ATOM 777 O O . GLY A 1 100 ? 8.973 10.519 -8.445 1.00 92.06 100 GLY A O 1
ATOM 778 N N . ALA A 1 101 ? 9.916 8.796 -7.359 1.00 93.69 101 ALA A N 1
ATOM 779 C CA . ALA A 1 101 ? 9.491 7.801 -8.334 1.00 93.69 101 ALA A CA 1
ATOM 780 C C . ALA A 1 101 ? 7.962 7.667 -8.344 1.00 93.69 101 ALA A C 1
ATOM 782 O O . ALA A 1 101 ? 7.288 7.776 -7.322 1.00 93.69 101 ALA A O 1
ATOM 783 N N . THR A 1 102 ? 7.405 7.419 -9.527 1.00 94.69 102 THR A N 1
ATOM 784 C CA . THR A 1 102 ? 5.964 7.253 -9.726 1.00 94.69 102 THR A CA 1
ATOM 785 C C . THR A 1 102 ? 5.699 5.919 -10.409 1.00 94.69 102 THR A C 1
ATOM 787 O O . THR A 1 102 ? 6.128 5.701 -11.540 1.00 94.69 102 THR A O 1
ATOM 790 N N . LEU A 1 103 ? 4.954 5.045 -9.734 1.00 93.69 103 LEU A N 1
ATOM 791 C CA . LEU A 1 103 ? 4.487 3.767 -10.269 1.00 93.69 103 LEU A CA 1
ATOM 792 C C . LEU A 1 103 ? 3.009 3.919 -10.642 1.00 93.69 103 LEU A C 1
ATOM 794 O O . LEU A 1 103 ? 2.167 4.143 -9.776 1.00 93.69 103 LEU A O 1
ATOM 798 N N . ARG A 1 104 ? 2.686 3.843 -11.936 1.00 93.00 104 ARG A N 1
ATOM 799 C CA . ARG A 1 104 ? 1.309 3.961 -12.450 1.00 93.00 104 ARG A CA 1
ATOM 800 C C . ARG A 1 104 ? 0.950 2.735 -13.258 1.00 93.00 104 ARG A C 1
ATOM 802 O O . ARG A 1 104 ? 1.769 2.270 -14.045 1.00 93.00 104 ARG A O 1
ATOM 809 N N . ASN A 1 105 ? -0.286 2.264 -13.097 1.00 88.56 105 ASN A N 1
ATOM 810 C CA . ASN A 1 105 ? -0.809 1.087 -13.797 1.00 88.56 105 ASN A CA 1
ATOM 811 C C . ASN A 1 105 ? 0.117 -0.137 -13.651 1.00 88.56 105 ASN A C 1
ATOM 813 O O . ASN A 1 105 ? 0.275 -0.923 -14.582 1.00 88.56 105 ASN A O 1
ATOM 817 N N . ALA A 1 106 ? 0.773 -0.256 -12.494 1.00 90.56 106 ALA A N 1
ATOM 818 C CA . ALA A 1 106 ? 1.700 -1.331 -12.188 1.00 90.56 106 ALA A CA 1
ATOM 819 C C . ALA A 1 106 ? 0.971 -2.443 -11.432 1.00 90.56 106 ALA A C 1
ATOM 821 O O . ALA A 1 106 ? 0.161 -2.171 -10.546 1.00 90.56 106 ALA A O 1
ATOM 822 N N . ASN A 1 107 ? 1.286 -3.695 -11.761 1.00 89.06 107 ASN A N 1
ATOM 823 C CA . ASN A 1 107 ? 0.909 -4.817 -10.916 1.00 89.06 107 ASN A CA 1
ATOM 824 C C . ASN A 1 107 ? 1.936 -4.929 -9.780 1.00 89.06 107 ASN A C 1
ATOM 826 O O . ASN A 1 107 ? 3.090 -5.259 -10.039 1.00 89.06 107 ASN A O 1
ATOM 830 N N . LEU A 1 108 ? 1.510 -4.627 -8.552 1.00 91.94 108 LEU A N 1
ATOM 831 C CA . LEU A 1 108 ? 2.325 -4.730 -7.334 1.00 91.94 108 LEU A CA 1
ATOM 832 C C . LEU A 1 108 ? 1.913 -5.935 -6.469 1.00 91.94 108 LEU A C 1
ATOM 834 O O . LEU A 1 108 ? 2.153 -5.941 -5.265 1.00 91.94 108 LEU A O 1
ATOM 838 N N . SER A 1 109 ? 1.240 -6.929 -7.060 1.00 88.94 109 SER A N 1
ATOM 839 C CA . SER A 1 109 ? 0.909 -8.173 -6.358 1.00 88.94 109 SER A CA 1
ATOM 840 C C . SER A 1 109 ? 2.193 -8.853 -5.897 1.00 88.94 109 SER A C 1
ATOM 842 O O . SER A 1 109 ? 3.162 -8.910 -6.655 1.00 88.94 109 SER A O 1
ATOM 844 N N . ASP A 1 110 ? 2.186 -9.346 -4.661 1.00 90.00 110 ASP A N 1
ATOM 845 C CA . ASP A 1 110 ? 3.326 -10.006 -4.017 1.00 90.00 110 ASP A CA 1
ATOM 846 C C . ASP A 1 110 ? 4.592 -9.127 -3.905 1.00 90.00 110 ASP A C 1
ATOM 848 O O . ASP A 1 110 ? 5.696 -9.643 -3.731 1.00 90.00 110 ASP A O 1
ATOM 852 N N . LEU A 1 111 ? 4.455 -7.796 -4.000 1.00 93.62 111 LEU A N 1
ATOM 853 C CA . LEU A 1 111 ? 5.553 -6.870 -3.733 1.00 93.62 111 LEU A CA 1
ATOM 854 C C . LEU A 1 111 ? 5.910 -6.885 -2.242 1.00 93.62 111 LEU A C 1
ATOM 856 O O . LEU A 1 111 ? 5.066 -6.611 -1.391 1.00 93.62 111 LEU A O 1
ATOM 860 N N . GLU A 1 112 ? 7.187 -7.109 -1.954 1.00 95.12 112 GLU A N 1
ATOM 861 C CA . GLU A 1 112 ? 7.766 -6.983 -0.621 1.00 95.12 112 GLU A CA 1
ATOM 862 C C . GLU A 1 112 ? 8.565 -5.679 -0.516 1.00 95.12 112 GLU A C 1
ATOM 864 O O . GLU A 1 112 ? 9.356 -5.341 -1.400 1.00 95.12 112 GLU A O 1
ATOM 869 N N . ILE A 1 113 ? 8.328 -4.928 0.562 1.00 95.19 113 ILE A N 1
ATOM 870 C CA . ILE A 1 113 ? 9.068 -3.711 0.900 1.00 95.19 113 ILE A CA 1
ATOM 871 C C . ILE A 1 113 ? 9.560 -3.871 2.339 1.00 95.19 113 ILE A C 1
ATOM 873 O O . ILE A 1 113 ? 8.815 -3.628 3.285 1.00 95.19 113 ILE A O 1
ATOM 877 N N . GLU A 1 114 ? 10.818 -4.274 2.494 1.00 96.75 114 GLU A N 1
ATOM 878 C CA . GLU A 1 114 ? 11.473 -4.467 3.789 1.00 96.75 114 GLU A CA 1
ATOM 879 C C . GLU A 1 114 ? 12.502 -3.355 4.035 1.00 96.75 114 GLU A C 1
ATOM 881 O O . GLU A 1 114 ? 13.210 -2.932 3.120 1.00 96.75 114 GLU A O 1
ATOM 886 N N . GLY A 1 115 ? 12.576 -2.846 5.270 1.00 95.12 115 GLY A N 1
ATOM 887 C CA . GLY A 1 115 ? 13.611 -1.887 5.681 1.00 95.12 115 GLY A CA 1
ATOM 888 C C . GLY A 1 115 ? 13.574 -0.522 4.974 1.00 95.12 115 GLY A C 1
ATOM 889 O O . GLY A 1 115 ? 14.515 0.260 5.104 1.00 95.12 115 GLY A O 1
ATOM 890 N N . ALA A 1 116 ? 12.510 -0.213 4.228 1.00 95.19 116 ALA A N 1
ATOM 891 C CA . ALA A 1 116 ? 12.418 1.006 3.432 1.00 95.19 116 ALA A CA 1
ATOM 892 C C . ALA A 1 116 ? 11.860 2.203 4.217 1.00 95.19 116 ALA A C 1
ATOM 894 O O . ALA A 1 116 ? 11.016 2.076 5.104 1.00 95.19 116 ALA A O 1
ATOM 895 N N . GLN A 1 117 ? 12.271 3.408 3.817 1.00 94.12 117 GLN A N 1
ATOM 896 C CA . GLN A 1 117 ? 11.679 4.653 4.301 1.00 94.12 117 GLN A CA 1
ATOM 897 C C . GLN A 1 117 ? 10.422 4.994 3.487 1.00 94.12 117 GLN A C 1
ATOM 899 O O . GLN A 1 117 ? 10.517 5.360 2.318 1.00 94.12 117 GLN A O 1
ATOM 904 N N . LEU A 1 118 ? 9.245 4.907 4.116 1.00 92.56 118 LEU A N 1
ATOM 905 C CA . LEU A 1 118 ? 7.943 5.199 3.488 1.00 92.56 118 LEU A CA 1
ATOM 906 C C . LEU A 1 118 ? 7.353 6.570 3.873 1.00 92.56 118 LEU A C 1
ATOM 908 O O . LEU A 1 118 ? 6.220 6.884 3.510 1.00 92.56 118 LEU A O 1
ATOM 912 N N . GLY A 1 119 ? 8.101 7.405 4.600 1.00 91.81 119 GLY A N 1
ATOM 913 C CA . GLY A 1 119 ? 7.642 8.727 5.032 1.00 91.81 119 GLY A CA 1
ATOM 914 C C . GLY A 1 119 ? 7.228 9.611 3.850 1.00 91.81 119 GLY A C 1
ATOM 915 O O . GLY A 1 119 ? 8.047 9.944 2.998 1.00 91.81 119 GLY A O 1
ATOM 916 N N . GLY A 1 120 ? 5.950 9.995 3.806 1.00 92.00 120 GLY A N 1
ATOM 917 C CA . GLY A 1 120 ? 5.384 10.805 2.722 1.00 92.00 120 GLY A CA 1
ATOM 918 C C . GLY A 1 120 ? 4.994 10.025 1.460 1.00 92.00 120 GLY A C 1
ATOM 919 O O . GLY A 1 120 ? 4.551 10.647 0.494 1.00 92.00 120 GLY A O 1
ATOM 920 N N . ALA A 1 121 ? 5.119 8.692 1.448 1.00 95.00 121 ALA A N 1
ATOM 921 C CA . ALA A 1 121 ? 4.609 7.871 0.354 1.00 95.00 121 ALA A CA 1
ATOM 922 C C . ALA A 1 121 ? 3.087 8.048 0.209 1.00 95.00 121 ALA A C 1
ATOM 924 O O . ALA A 1 121 ? 2.351 8.086 1.196 1.00 95.00 121 ALA A O 1
ATOM 925 N N . TYR A 1 122 ? 2.611 8.151 -1.035 1.00 95.81 122 TYR A N 1
ATOM 926 C CA . TYR A 1 122 ? 1.200 8.379 -1.336 1.00 95.81 122 TYR A CA 1
ATOM 927 C C . TYR A 1 122 ? 0.626 7.231 -2.164 1.00 95.81 122 TYR A C 1
ATOM 929 O O . TYR A 1 122 ? 0.827 7.147 -3.375 1.00 95.81 122 TYR A O 1
ATOM 937 N N . PHE A 1 123 ? -0.110 6.348 -1.491 1.00 95.00 123 PHE A N 1
ATOM 938 C CA . PHE A 1 123 ? -0.812 5.231 -2.113 1.00 95.00 123 PHE A CA 1
ATOM 939 C C . PHE A 1 123 ? -2.260 5.637 -2.389 1.00 95.00 123 PHE A C 1
ATOM 941 O O . PHE A 1 123 ? -3.043 5.844 -1.463 1.00 95.00 123 PHE A O 1
ATOM 948 N N . HIS A 1 124 ? -2.629 5.759 -3.663 1.00 95.44 124 HIS A N 1
ATOM 949 C CA . HIS A 1 124 ? -3.987 6.112 -4.070 1.00 95.44 124 HIS A CA 1
ATOM 950 C C . HIS A 1 124 ? -4.440 5.262 -5.250 1.00 95.44 124 HIS A C 1
ATOM 952 O O . HIS A 1 124 ? -3.637 4.901 -6.106 1.00 95.44 124 HIS A O 1
ATOM 958 N N . GLN A 1 125 ? -5.742 4.958 -5.297 1.00 92.56 125 GLN A N 1
ATOM 959 C CA . GLN A 1 125 ? -6.345 4.144 -6.362 1.00 92.56 125 GLN A CA 1
ATOM 960 C C . GLN A 1 125 ? -5.663 2.770 -6.528 1.00 92.56 125 GLN A C 1
ATOM 962 O O . GLN A 1 125 ? -5.557 2.247 -7.633 1.00 92.56 125 GLN A O 1
ATOM 967 N N . ILE A 1 126 ? -5.204 2.192 -5.413 1.00 91.56 126 ILE A N 1
ATOM 968 C CA . ILE A 1 126 ? -4.648 0.839 -5.360 1.00 91.56 126 ILE A CA 1
ATOM 969 C C . ILE A 1 126 ? -5.790 -0.159 -5.160 1.00 91.56 126 ILE A C 1
ATOM 971 O O . ILE A 1 126 ? -6.655 0.043 -4.308 1.00 91.56 126 ILE A O 1
ATOM 975 N N . GLY A 1 127 ? -5.783 -1.238 -5.939 1.00 90.50 127 GLY A N 1
ATOM 976 C CA . GLY A 1 127 ? -6.764 -2.313 -5.863 1.00 90.50 127 GLY A CA 1
ATOM 977 C C . GLY A 1 127 ? -6.774 -3.161 -7.129 1.00 90.50 127 GLY A C 1
ATOM 978 O O . GLY A 1 127 ? -5.967 -2.961 -8.039 1.00 90.50 127 GLY A O 1
ATOM 979 N N . MET A 1 128 ? -7.708 -4.106 -7.190 1.00 90.81 128 MET A N 1
ATOM 980 C CA . MET A 1 128 ? -7.957 -4.884 -8.404 1.00 90.81 128 MET A CA 1
ATOM 981 C C . MET A 1 128 ? -8.525 -4.002 -9.528 1.00 90.81 128 MET A C 1
ATOM 983 O O . MET A 1 128 ? -9.217 -3.018 -9.245 1.00 90.81 128 MET A O 1
ATOM 987 N N . PRO A 1 129 ? -8.292 -4.360 -10.804 1.00 89.69 129 PRO A N 1
ATOM 988 C CA . PRO A 1 129 ? -8.887 -3.647 -11.926 1.00 89.69 129 PRO A CA 1
ATOM 989 C C . PRO A 1 129 ? -10.423 -3.574 -11.822 1.00 89.69 129 PRO A C 1
ATOM 991 O O . PRO A 1 129 ? -11.047 -4.553 -11.401 1.00 89.69 129 PRO A O 1
ATOM 994 N N . PRO A 1 130 ? -11.061 -2.454 -12.211 1.00 89.75 130 PRO A N 1
ATOM 995 C CA . PRO A 1 130 ? -12.520 -2.345 -12.228 1.00 89.75 130 PRO A CA 1
ATOM 996 C C . PRO A 1 130 ? -13.138 -3.215 -13.335 1.00 89.75 130 PRO A C 1
ATOM 998 O O . PRO A 1 130 ? -12.448 -3.625 -14.263 1.00 89.75 130 PRO A O 1
ATOM 1001 N N . LYS A 1 131 ? -14.449 -3.488 -13.251 1.00 92.50 131 LYS A N 1
ATOM 1002 C CA . LYS A 1 131 ? -15.179 -4.435 -14.128 1.00 92.50 131 LYS A CA 1
ATOM 1003 C C . LYS A 1 131 ? -15.039 -4.176 -15.631 1.00 92.50 131 LYS A C 1
ATOM 1005 O O . LYS A 1 131 ? -15.150 -5.103 -16.425 1.00 92.50 131 LYS A O 1
ATOM 1010 N N . ASP A 1 132 ? -14.866 -2.921 -16.012 1.00 92.75 132 ASP A N 1
ATOM 1011 C CA . ASP A 1 132 ? -14.731 -2.441 -17.386 1.00 92.75 132 ASP A CA 1
ATOM 1012 C C . ASP A 1 132 ? -13.280 -2.460 -17.901 1.00 92.75 132 ASP A C 1
ATOM 1014 O O . ASP A 1 132 ? -13.032 -2.159 -19.069 1.00 92.75 132 ASP A O 1
ATOM 1018 N N . HIS A 1 133 ? -12.312 -2.839 -17.065 1.00 91.06 133 HIS A N 1
ATOM 1019 C CA . HIS A 1 133 ? -10.906 -2.902 -17.442 1.00 91.06 133 HIS A CA 1
ATOM 1020 C C . HIS A 1 133 ? -10.574 -4.187 -18.231 1.00 91.06 133 HIS A C 1
ATOM 1022 O O . HIS A 1 133 ? -11.026 -5.266 -17.846 1.00 91.06 133 HIS A O 1
ATOM 1028 N N . PRO A 1 134 ? -9.705 -4.141 -19.266 1.00 89.31 134 PRO A N 1
ATOM 1029 C CA . PRO A 1 134 ? -9.349 -5.316 -20.081 1.00 89.31 134 PRO A CA 1
ATOM 1030 C C . PRO A 1 134 ? -8.754 -6.502 -19.309 1.00 89.31 134 PRO A C 1
ATOM 1032 O O . PRO A 1 134 ? -8.772 -7.630 -19.792 1.00 89.31 134 PRO A O 1
ATOM 1035 N N . HIS A 1 135 ? -8.203 -6.239 -18.124 1.00 87.25 135 HIS A N 1
ATOM 1036 C CA . HIS A 1 135 ? -7.604 -7.240 -17.235 1.00 87.25 135 HIS A CA 1
ATOM 1037 C C . HIS A 1 135 ? -8.467 -7.548 -16.005 1.00 87.25 135 HIS A C 1
ATOM 1039 O O . HIS A 1 135 ? -7.962 -8.075 -15.018 1.00 87.25 135 HIS A O 1
ATOM 1045 N N . TYR A 1 136 ? -9.748 -7.179 -16.030 1.00 92.00 136 TYR A N 1
ATOM 1046 C CA . TYR A 1 136 ? -10.685 -7.590 -14.997 1.00 92.00 136 TYR A CA 1
ATOM 1047 C C . TYR A 1 136 ? -10.912 -9.100 -15.048 1.00 92.00 136 TYR A C 1
ATOM 1049 O O . TYR A 1 136 ? -11.265 -9.650 -16.091 1.00 92.00 136 TYR A O 1
ATOM 1057 N N . ASP A 1 137 ? -10.768 -9.750 -13.900 1.00 92.62 137 ASP A N 1
ATOM 1058 C CA . ASP A 1 137 ? -11.151 -11.140 -13.702 1.00 92.62 137 ASP A CA 1
ATOM 1059 C C . ASP A 1 137 ? -12.142 -11.207 -12.527 1.00 92.62 137 ASP A C 1
ATOM 1061 O O . ASP A 1 137 ? -11.772 -10.865 -11.400 1.00 92.62 137 ASP A O 1
ATOM 1065 N N . PRO A 1 138 ? -13.404 -11.628 -12.753 1.00 92.19 138 PRO A N 1
ATOM 1066 C CA . PRO A 1 138 ? -14.406 -11.728 -11.694 1.00 92.19 138 PRO A CA 1
ATOM 1067 C C . PRO A 1 138 ? -14.099 -12.815 -10.656 1.00 92.19 138 PRO A C 1
ATOM 1069 O O . PRO A 1 138 ? -14.716 -12.815 -9.589 1.00 92.19 138 PRO A O 1
ATOM 1072 N N . LEU A 1 139 ? -13.196 -13.751 -10.960 1.00 94.44 139 LEU A N 1
ATOM 1073 C CA . LEU A 1 139 ? -12.764 -14.806 -10.045 1.00 94.44 139 LEU A CA 1
ATOM 1074 C C . LEU A 1 139 ? -11.492 -14.430 -9.281 1.00 94.44 139 LEU A C 1
ATOM 1076 O O . LEU A 1 139 ? -11.198 -15.053 -8.256 1.00 94.44 139 LEU A O 1
ATOM 1080 N N . ALA A 1 140 ? -10.752 -13.421 -9.747 1.00 90.50 140 ALA A N 1
ATOM 1081 C CA . ALA A 1 140 ? -9.544 -12.979 -9.080 1.00 90.50 140 ALA A CA 1
ATOM 1082 C C . ALA A 1 140 ? -9.876 -12.324 -7.736 1.00 90.50 140 ALA A C 1
ATOM 1084 O O . ALA A 1 140 ? -10.767 -11.481 -7.613 1.00 90.50 140 ALA A O 1
ATOM 1085 N N . LYS A 1 141 ? -9.121 -12.717 -6.711 1.00 87.25 141 LYS A N 1
ATOM 1086 C CA . LYS A 1 141 ? -9.207 -12.151 -5.368 1.00 87.25 141 LYS A CA 1
ATOM 1087 C C . LYS A 1 141 ? -7.904 -11.451 -5.051 1.00 87.25 141 LYS A C 1
ATOM 1089 O O . LYS A 1 141 ? -6.833 -12.023 -5.243 1.00 87.25 141 LYS A O 1
ATOM 1094 N N . GLN A 1 142 ? -8.011 -10.230 -4.546 1.00 86.50 142 GLN A N 1
ATOM 1095 C CA . GLN A 1 142 ? -6.855 -9.533 -4.013 1.00 86.50 142 GLN A CA 1
ATOM 1096 C C . GLN A 1 142 ? -6.386 -10.255 -2.751 1.00 86.50 142 GLN A C 1
ATOM 1098 O O . GLN A 1 142 ? -7.199 -10.551 -1.874 1.00 86.50 142 GLN A O 1
ATOM 1103 N N . GLN A 1 143 ? -5.088 -10.529 -2.660 1.00 89.81 143 GLN A N 1
ATOM 1104 C CA . GLN A 1 143 ? -4.497 -10.911 -1.383 1.00 89.81 143 GLN A CA 1
ATOM 1105 C C . GLN A 1 143 ? -4.525 -9.698 -0.440 1.00 89.81 143 GLN A C 1
ATOM 1107 O O . GLN A 1 143 ? -4.353 -8.565 -0.905 1.00 89.81 143 GLN A O 1
ATOM 1112 N N . PRO A 1 144 ? -4.774 -9.895 0.865 1.00 91.75 144 PRO A N 1
ATOM 1113 C CA . PRO A 1 144 ? -4.783 -8.790 1.813 1.00 91.75 144 PRO A CA 1
ATOM 1114 C C . PRO A 1 144 ? -3.403 -8.126 1.879 1.00 91.75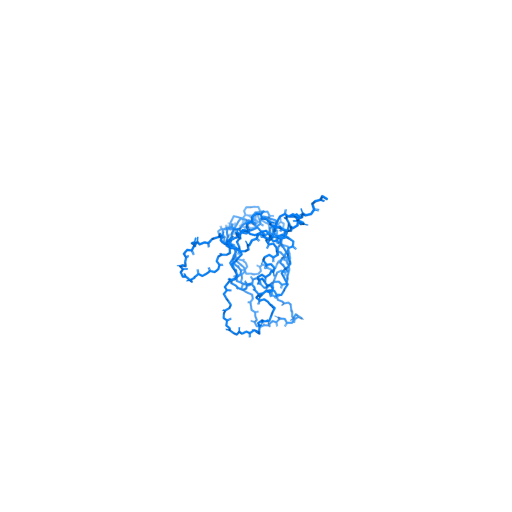 144 PRO A C 1
ATOM 1116 O O . PRO A 1 144 ? -2.375 -8.799 1.827 1.00 91.75 144 PRO A O 1
ATOM 1119 N N . LEU A 1 145 ? -3.386 -6.799 2.018 1.00 93.75 145 LEU A N 1
ATOM 1120 C CA . LEU A 1 145 ? -2.162 -6.072 2.346 1.00 93.75 145 LEU A CA 1
ATOM 1121 C C . LEU A 1 145 ? -1.811 -6.310 3.815 1.00 93.75 145 LEU A C 1
ATOM 1123 O O . LEU A 1 145 ? -2.698 -6.344 4.670 1.00 93.75 145 LEU A O 1
ATOM 1127 N N . ARG A 1 146 ? -0.515 -6.441 4.102 1.00 95.38 146 ARG A N 1
ATOM 1128 C CA . ARG A 1 146 ? 0.007 -6.676 5.448 1.00 95.38 146 ARG A CA 1
ATOM 1129 C C . ARG A 1 146 ? 1.071 -5.636 5.782 1.00 95.38 146 ARG A C 1
ATOM 1131 O O . ARG A 1 146 ? 1.940 -5.357 4.964 1.00 95.38 146 ARG A O 1
ATOM 1138 N N . PHE A 1 147 ? 0.966 -5.074 6.981 1.00 96.12 147 PHE A N 1
ATOM 1139 C CA . PHE A 1 147 ? 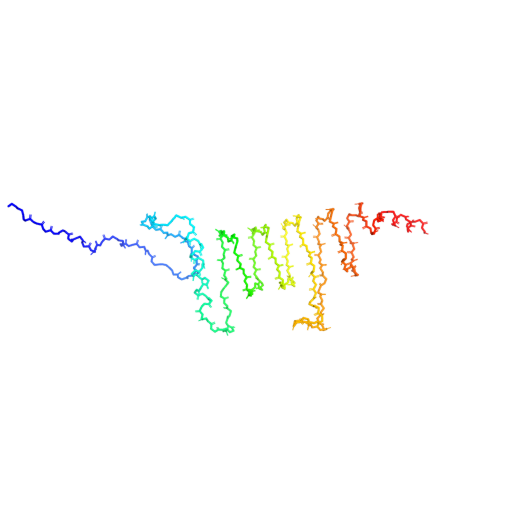1.914 -4.117 7.541 1.00 96.12 147 PHE A CA 1
ATOM 1140 C C . PHE A 1 147 ? 2.353 -4.643 8.905 1.00 96.12 147 PHE A C 1
ATOM 1142 O O . PHE A 1 147 ? 1.614 -4.515 9.880 1.00 96.12 147 PHE A O 1
ATOM 1149 N N . ASP A 1 148 ? 3.536 -5.248 8.954 1.00 96.69 148 ASP A N 1
ATOM 1150 C CA . ASP A 1 148 ? 4.136 -5.751 10.189 1.00 96.69 148 ASP A CA 1
ATOM 1151 C C . ASP A 1 148 ? 5.216 -4.792 10.662 1.00 96.69 148 ASP A C 1
ATOM 1153 O O . ASP A 1 148 ? 6.014 -4.323 9.852 1.00 96.69 148 ASP A O 1
ATOM 1157 N N . ASP A 1 149 ? 5.232 -4.496 11.962 1.00 96.50 149 ASP A N 1
ATOM 1158 C CA . ASP A 1 149 ? 6.272 -3.680 12.601 1.00 96.50 149 ASP A CA 1
ATOM 1159 C C . ASP A 1 149 ? 6.535 -2.333 11.890 1.00 96.50 149 ASP A C 1
ATOM 1161 O O . ASP A 1 149 ? 7.646 -1.802 11.873 1.00 96.50 149 ASP A O 1
ATOM 1165 N N . CYS A 1 150 ? 5.480 -1.760 11.300 1.00 96.31 150 CYS A N 1
ATOM 1166 C CA . CYS A 1 150 ? 5.529 -0.509 10.551 1.00 96.31 150 CYS A CA 1
ATOM 1167 C C . CYS A 1 150 ? 5.182 0.698 11.433 1.00 96.31 150 CYS A C 1
ATOM 1169 O O . CYS A 1 150 ? 4.167 0.711 12.130 1.00 96.31 150 CYS A O 1
ATOM 1171 N N . GLU A 1 151 ? 5.970 1.767 11.321 1.00 95.25 151 GLU A N 1
ATOM 1172 C CA . GLU A 1 151 ? 5.643 3.067 11.910 1.00 95.25 151 GLU A CA 1
ATOM 1173 C C . GLU A 1 151 ? 4.701 3.841 10.976 1.00 95.25 151 GLU A C 1
ATOM 1175 O O . GLU A 1 151 ? 5.109 4.330 9.923 1.00 95.25 151 GLU A O 1
ATOM 1180 N N . LEU A 1 152 ? 3.426 3.934 11.363 1.00 95.75 152 LEU A N 1
ATOM 1181 C CA . LEU A 1 152 ? 2.370 4.596 10.589 1.00 95.75 152 LEU A CA 1
ATOM 1182 C C . LEU A 1 152 ? 1.753 5.795 11.331 1.00 95.75 152 LEU A C 1
ATOM 1184 O O . LEU A 1 152 ? 0.694 6.282 10.921 1.00 95.75 152 LEU A O 1
ATOM 1188 N N . SER A 1 153 ? 2.366 6.289 12.414 1.00 95.31 153 SER A N 1
ATOM 1189 C CA . SER A 1 153 ? 1.834 7.435 13.162 1.00 95.31 153 SER A CA 1
ATOM 1190 C C . SER A 1 153 ? 1.613 8.662 12.271 1.00 95.31 153 SER A C 1
ATOM 1192 O O . SER A 1 153 ? 2.391 8.990 11.379 1.00 95.31 153 SER A O 1
ATOM 1194 N N . GLY A 1 154 ? 0.480 9.333 12.489 1.00 94.94 154 GLY A N 1
ATOM 1195 C CA . GLY A 1 154 ? 0.065 10.482 11.683 1.00 94.94 154 GLY A CA 1
ATOM 1196 C C . GLY A 1 154 ? -0.456 10.143 10.279 1.00 94.94 154 GLY A C 1
ATOM 1197 O O . GLY A 1 154 ? -0.888 11.056 9.576 1.00 94.94 154 GLY A O 1
ATOM 1198 N N . SER A 1 155 ? -0.467 8.868 9.870 1.00 96.75 155 SER A N 1
ATOM 1199 C CA . SER A 1 155 ? -1.044 8.453 8.585 1.00 96.75 155 SER A CA 1
ATOM 1200 C C . SER A 1 155 ? -2.558 8.659 8.547 1.00 96.75 155 SER A C 1
ATOM 1202 O O . SER A 1 155 ? -3.244 8.643 9.572 1.00 96.75 155 SER A O 1
ATOM 1204 N N . THR A 1 156 ? -3.095 8.825 7.338 1.00 96.50 156 THR A N 1
ATOM 1205 C CA . THR A 1 156 ? -4.538 8.960 7.111 1.00 96.50 156 THR A CA 1
ATOM 1206 C C . THR A 1 156 ? -5.015 7.929 6.101 1.00 96.50 156 THR A C 1
ATOM 1208 O O . THR A 1 156 ? -4.365 7.689 5.087 1.00 96.50 156 THR A O 1
ATOM 1211 N N . PHE A 1 157 ? -6.174 7.339 6.380 1.00 97.00 157 PHE A N 1
ATOM 1212 C CA . PHE A 1 157 ? -6.863 6.412 5.490 1.00 97.00 157 PHE A CA 1
ATOM 1213 C C . PHE A 1 157 ? -8.203 7.048 5.133 1.00 97.00 157 PHE A C 1
ATOM 1215 O O . PHE A 1 157 ? -9.110 7.115 5.961 1.00 97.00 157 PHE A O 1
ATOM 1222 N N . VAL A 1 158 ? -8.301 7.594 3.922 1.00 97.25 158 VAL A N 1
ATOM 1223 C CA . VAL A 1 158 ? -9.473 8.350 3.461 1.00 97.25 158 VAL A CA 1
ATOM 1224 C C . VAL A 1 158 ? -10.092 7.614 2.285 1.00 97.25 158 VAL A C 1
ATOM 1226 O O . VAL A 1 158 ? -9.415 7.352 1.296 1.00 97.25 158 VAL A O 1
ATOM 1229 N N . ASN A 1 159 ? -11.387 7.304 2.383 1.00 96.62 159 ASN A N 1
ATOM 1230 C CA . ASN A 1 159 ? -12.127 6.540 1.370 1.00 96.62 159 ASN A CA 1
ATOM 1231 C C . ASN A 1 159 ? -11.499 5.165 1.060 1.00 96.62 159 ASN A C 1
ATOM 1233 O O . ASN A 1 159 ? -11.568 4.682 -0.069 1.00 96.62 159 ASN A O 1
ATOM 1237 N N . CYS A 1 160 ? -10.880 4.538 2.062 1.00 95.69 160 CYS A N 1
ATOM 1238 C CA . CYS A 1 160 ? -10.337 3.188 1.963 1.00 95.69 160 CYS A CA 1
ATOM 1239 C C . CYS A 1 160 ? -11.404 2.159 2.347 1.00 95.69 160 CYS A C 1
ATOM 1241 O O . CYS A 1 160 ? -12.134 2.357 3.320 1.00 95.69 160 CYS A O 1
ATOM 1243 N N . ASN A 1 161 ? -11.459 1.037 1.627 1.00 94.06 161 ASN A N 1
ATOM 1244 C CA . ASN A 1 161 ? -12.144 -0.140 2.147 1.00 94.06 161 ASN A CA 1
ATOM 1245 C C . ASN A 1 161 ? -11.245 -0.790 3.211 1.00 94.06 161 ASN A C 1
ATOM 1247 O O . ASN A 1 161 ? -10.161 -1.264 2.882 1.00 94.06 161 ASN A O 1
ATOM 1251 N N . LEU A 1 162 ? -11.691 -0.775 4.468 1.00 95.81 162 LEU A N 1
ATOM 1252 C CA . LEU A 1 162 ? -11.005 -1.393 5.609 1.00 95.81 162 LEU A CA 1
ATOM 1253 C C . LEU A 1 162 ? -11.760 -2.633 6.129 1.00 95.81 162 LEU A C 1
ATOM 1255 O O . LEU A 1 162 ? -11.543 -3.062 7.260 1.00 95.81 162 LEU A O 1
ATOM 1259 N N . GLU A 1 163 ? -12.680 -3.193 5.337 1.00 95.19 163 GLU A N 1
ATOM 1260 C CA . GLU A 1 163 ? -13.381 -4.433 5.676 1.00 95.19 163 GLU A CA 1
ATOM 1261 C C . GLU A 1 163 ? -12.381 -5.569 5.931 1.00 95.19 163 GLU A C 1
ATOM 1263 O O . GLU A 1 163 ? -11.487 -5.822 5.126 1.00 95.19 163 GLU A O 1
ATOM 1268 N N . GLY A 1 164 ? -12.532 -6.244 7.073 1.00 94.81 164 GLY A N 1
ATOM 1269 C CA . GLY A 1 164 ? -11.654 -7.342 7.479 1.00 94.81 164 GLY A CA 1
ATOM 1270 C C . GLY A 1 164 ? -10.256 -6.920 7.942 1.00 94.81 164 GLY A C 1
ATOM 1271 O O . GLY A 1 164 ? -9.435 -7.795 8.196 1.00 94.81 164 GLY A O 1
ATOM 1272 N N . VAL A 1 165 ? -9.963 -5.619 8.068 1.00 96.62 165 VAL A N 1
ATOM 1273 C CA . VAL A 1 165 ? -8.694 -5.162 8.652 1.00 96.62 165 VAL A CA 1
ATOM 1274 C C . VAL A 1 165 ? -8.694 -5.431 10.153 1.00 96.62 165 VAL A C 1
ATOM 1276 O O . VAL A 1 165 ? -9.561 -4.956 10.888 1.00 96.62 165 VAL A O 1
ATOM 1279 N N . GLU A 1 166 ? -7.677 -6.155 10.608 1.00 96.94 166 GLU A N 1
ATOM 1280 C CA . GLU A 1 166 ? -7.431 -6.440 12.017 1.00 96.94 166 GLU A CA 1
ATOM 1281 C C . GLU A 1 166 ? -6.231 -5.632 12.518 1.00 96.94 166 GLU A C 1
ATOM 1283 O O . GLU A 1 166 ? -5.191 -5.560 11.864 1.00 96.94 166 GLU A O 1
ATOM 1288 N N . LEU A 1 167 ? -6.366 -5.038 13.705 1.00 96.44 167 LEU A N 1
ATOM 1289 C CA . LEU A 1 167 ? -5.272 -4.371 14.408 1.00 96.44 167 LEU A CA 1
ATOM 1290 C C . LEU A 1 167 ? -4.874 -5.232 15.602 1.00 96.44 167 LEU A C 1
ATOM 1292 O O . LEU A 1 167 ? -5.597 -5.298 16.596 1.00 96.44 167 LEU A O 1
ATOM 1296 N N . THR A 1 168 ? -3.721 -5.887 15.504 1.00 97.00 168 THR A N 1
ATOM 1297 C CA . THR A 1 168 ? -3.201 -6.779 16.545 1.00 97.00 168 THR A CA 1
ATOM 1298 C C . THR A 1 168 ? -1.898 -6.214 17.086 1.00 97.00 168 THR A C 1
ATOM 1300 O O . THR A 1 168 ? -0.976 -5.952 16.324 1.00 97.00 168 THR A O 1
ATOM 1303 N N . ASN A 1 169 ? -1.813 -6.033 18.408 1.00 96.94 169 ASN A N 1
ATOM 1304 C CA . ASN A 1 169 ? -0.631 -5.487 19.091 1.00 96.94 169 ASN A CA 1
ATOM 1305 C C . ASN A 1 169 ? -0.179 -4.099 18.581 1.00 96.94 169 ASN A C 1
ATOM 1307 O O . ASN A 1 169 ? 0.994 -3.749 18.678 1.00 96.94 169 ASN A O 1
ATOM 1311 N N . CYS A 1 170 ? -1.106 -3.288 18.064 1.00 97.31 170 CYS A N 1
ATOM 1312 C CA . CYS A 1 170 ? -0.814 -1.939 17.580 1.00 97.31 170 CYS A CA 1
ATOM 1313 C C . CYS A 1 170 ? -0.918 -0.887 18.698 1.00 97.31 170 CYS A C 1
ATOM 1315 O O . CYS A 1 170 ? -1.750 -0.989 19.602 1.00 97.31 170 CYS A O 1
ATOM 1317 N N . LEU A 1 171 ? -0.130 0.187 18.592 1.00 96.44 171 LEU A N 1
ATOM 1318 C CA . LEU A 1 171 ? -0.293 1.377 19.431 1.00 96.44 171 LEU A CA 1
ATOM 1319 C C . LEU A 1 171 ? -1.478 2.212 18.923 1.00 96.44 171 LEU A C 1
ATOM 1321 O O . LEU A 1 171 ? -1.402 2.830 17.867 1.00 96.44 171 LEU A O 1
ATOM 1325 N N . LEU A 1 172 ? -2.574 2.248 19.687 1.00 96.44 172 LEU A N 1
ATOM 1326 C CA . LEU A 1 172 ? -3.821 2.923 19.282 1.00 96.44 172 LEU A CA 1
ATOM 1327 C C . LEU A 1 172 ? -3.966 4.355 19.825 1.00 96.44 172 LEU A C 1
ATOM 1329 O O . LEU A 1 172 ? -4.978 5.011 19.572 1.00 96.44 172 LEU A O 1
ATOM 1333 N N . LYS A 1 173 ? -2.982 4.850 20.586 1.00 96.06 173 LYS A N 1
ATOM 1334 C CA . LYS A 1 173 ? -3.056 6.164 21.236 1.00 96.06 173 LYS A CA 1
ATOM 1335 C C . LYS A 1 173 ? -3.251 7.272 20.205 1.00 96.06 173 LYS A C 1
ATOM 1337 O O . LYS A 1 173 ? -2.439 7.436 19.296 1.00 96.06 173 LYS A O 1
ATOM 1342 N N . GLY A 1 174 ? -4.312 8.058 20.370 1.00 97.00 174 GLY A N 1
ATOM 1343 C CA . GLY A 1 174 ? -4.657 9.134 19.435 1.00 97.00 174 GLY A CA 1
ATOM 1344 C C . GLY A 1 174 ? -5.242 8.677 18.089 1.00 97.00 174 GLY A C 1
ATOM 1345 O O . GLY A 1 174 ? -5.576 9.540 17.273 1.00 97.00 174 GLY A O 1
ATOM 1346 N N . MET A 1 175 ? -5.408 7.368 17.852 1.00 98.06 175 MET A N 1
ATOM 1347 C CA . MET A 1 175 ? -6.073 6.846 16.655 1.00 98.06 175 MET A CA 1
ATOM 1348 C C . MET A 1 175 ? -7.540 7.279 16.636 1.00 98.06 175 MET A C 1
ATOM 1350 O O . MET A 1 175 ? -8.217 7.279 17.671 1.00 98.06 175 MET A O 1
ATOM 1354 N N . ARG A 1 176 ? -8.042 7.640 15.450 1.00 97.88 176 ARG A N 1
ATOM 1355 C CA . ARG A 1 176 ? -9.413 8.124 15.272 1.00 97.88 176 ARG A CA 1
ATOM 1356 C C . ARG A 1 176 ? -10.174 7.345 14.211 1.00 97.88 176 ARG A C 1
ATOM 1358 O O . ARG A 1 176 ? -9.641 7.093 13.136 1.00 97.88 176 ARG A O 1
ATOM 1365 N N . ILE A 1 177 ? -11.447 7.069 14.486 1.00 97.19 177 ILE A N 1
ATOM 1366 C CA . ILE A 1 177 ? -12.426 6.575 13.509 1.00 97.19 177 ILE A CA 1
ATOM 1367 C C . ILE A 1 177 ? -13.486 7.660 13.346 1.00 97.19 177 ILE A C 1
ATOM 1369 O O . ILE A 1 177 ? -14.146 8.032 14.314 1.00 97.19 177 ILE A O 1
ATOM 1373 N N . ASN A 1 178 ? -13.619 8.214 12.136 1.00 96.44 178 ASN A N 1
ATOM 1374 C CA . ASN A 1 178 ? -14.531 9.330 11.843 1.00 96.44 178 ASN A CA 1
ATOM 1375 C C . ASN A 1 178 ? -14.400 10.503 12.837 1.00 96.44 178 ASN A C 1
ATOM 1377 O O . ASN A 1 178 ? -15.384 11.104 13.258 1.00 96.44 178 ASN A O 1
ATOM 1381 N N . GLY A 1 179 ? -13.163 10.809 13.242 1.00 96.75 179 GLY A N 1
ATOM 1382 C CA . GLY A 1 179 ? -12.850 11.876 14.195 1.00 96.75 179 GLY A CA 1
ATOM 1383 C C . GLY A 1 179 ? -12.961 11.492 15.675 1.00 96.75 179 GLY A C 1
ATOM 1384 O O . GLY A 1 179 ? -12.447 12.234 16.509 1.00 96.75 179 GLY A O 1
ATOM 1385 N N . ILE A 1 180 ? -13.535 10.339 16.020 1.00 97.19 180 ILE A N 1
ATOM 1386 C CA . ILE A 1 180 ? -13.715 9.877 17.407 1.00 97.19 180 ILE A CA 1
ATOM 1387 C C . ILE A 1 180 ? -12.478 9.100 17.861 1.00 97.19 180 ILE A C 1
ATOM 1389 O O . ILE A 1 180 ? -11.974 8.276 17.100 1.00 97.19 180 ILE A O 1
ATOM 1393 N N . LEU A 1 181 ? -11.983 9.349 19.079 1.00 97.44 181 LEU A N 1
ATOM 1394 C CA . LEU A 1 181 ? -10.833 8.621 19.625 1.00 97.44 181 LEU A CA 1
ATOM 1395 C C . LEU A 1 181 ? -11.192 7.158 19.896 1.00 97.44 181 LEU A C 1
ATOM 1397 O O . LEU A 1 181 ? -12.177 6.862 20.568 1.00 97.44 181 LEU A O 1
ATOM 1401 N N . VAL A 1 182 ? -10.355 6.232 19.428 1.00 96.25 182 VAL A N 1
ATOM 1402 C CA . VAL A 1 182 ? -10.591 4.797 19.654 1.00 96.25 182 VAL A CA 1
ATOM 1403 C C . VAL A 1 182 ? -10.446 4.415 21.125 1.00 96.25 182 VAL A C 1
ATOM 1405 O O . VAL A 1 182 ? -11.193 3.570 21.605 1.00 96.25 182 VAL A O 1
ATOM 1408 N N . GLU A 1 183 ? -9.575 5.092 21.874 1.00 94.88 183 GLU A N 1
ATOM 1409 C CA . GLU A 1 183 ? -9.470 4.910 23.329 1.00 94.88 183 GLU A CA 1
ATOM 1410 C C . GLU A 1 183 ? -10.798 5.220 24.048 1.00 94.88 183 GLU A C 1
ATOM 1412 O O . GLU A 1 183 ? -11.181 4.491 24.960 1.00 94.88 183 GLU A O 1
ATOM 1417 N N . GLU A 1 184 ? -11.544 6.240 23.603 1.00 95.00 184 GLU A N 1
ATOM 1418 C CA . GLU A 1 184 ? -12.866 6.574 24.157 1.00 95.00 184 GLU A CA 1
ATOM 1419 C C . GLU A 1 184 ? -13.905 5.499 23.812 1.00 95.00 184 GLU A C 1
ATOM 1421 O O . GLU A 1 184 ? -14.671 5.078 24.679 1.00 95.00 184 GLU A O 1
ATOM 1426 N N . LEU A 1 185 ? -13.903 5.007 22.568 1.00 93.81 185 LEU A N 1
ATOM 1427 C CA . LEU A 1 185 ? -14.798 3.930 22.130 1.00 93.81 185 LEU A CA 1
ATOM 1428 C C . LEU A 1 185 ? -14.574 2.639 22.934 1.00 93.81 185 LEU A C 1
ATOM 1430 O O . LEU A 1 185 ? -15.537 2.005 23.365 1.00 93.81 185 LEU A O 1
ATOM 1434 N N . LEU A 1 186 ? -13.313 2.263 23.166 1.00 93.12 186 LEU A N 1
ATOM 1435 C CA . LEU A 1 186 ? -12.959 1.066 23.934 1.00 93.12 186 LEU A CA 1
ATOM 1436 C C . LEU A 1 186 ? -13.297 1.214 25.423 1.00 93.12 186 LEU A C 1
ATOM 1438 O O . LEU A 1 186 ? -13.782 0.261 26.035 1.00 93.12 186 LEU A O 1
ATOM 1442 N N . ALA A 1 187 ? -13.096 2.404 25.999 1.00 92.06 187 ALA A N 1
ATOM 1443 C CA . ALA A 1 187 ? -13.444 2.673 27.393 1.00 92.06 187 ALA A CA 1
ATOM 1444 C C . ALA A 1 187 ? -14.948 2.497 27.666 1.00 92.06 187 ALA A C 1
ATOM 1446 O O . ALA A 1 187 ? -15.314 2.011 28.733 1.00 92.06 187 ALA A O 1
ATOM 1447 N N . LEU A 1 188 ? -15.814 2.835 26.703 1.00 92.06 188 LEU A N 1
ATOM 1448 C CA . LEU A 1 188 ? -17.261 2.615 26.817 1.00 92.06 188 LEU A CA 1
ATOM 1449 C C . LEU A 1 188 ? -17.634 1.127 26.838 1.00 92.06 188 LEU A C 1
ATOM 1451 O O . LEU A 1 188 ? -18.572 0.743 27.533 1.00 92.06 188 LEU A O 1
ATOM 1455 N N . TYR A 1 189 ? -16.912 0.290 26.090 1.00 87.69 189 TYR A N 1
ATOM 1456 C CA . TYR A 1 189 ? -17.182 -1.149 26.037 1.00 87.69 189 TYR A CA 1
ATOM 1457 C C . TYR A 1 189 ? -16.666 -1.879 27.283 1.00 87.69 189 TYR A C 1
ATOM 1459 O O . TYR A 1 189 ? -17.305 -2.806 27.761 1.00 87.69 189 TYR A O 1
ATOM 1467 N N . GLY A 1 190 ? -15.542 -1.430 27.853 1.00 76.12 190 GLY A N 1
ATOM 1468 C CA . GLY A 1 190 ? -14.988 -1.986 29.095 1.00 76.12 190 GLY A CA 1
ATOM 1469 C C . GLY A 1 190 ? -15.758 -1.627 30.375 1.00 76.12 190 GLY A C 1
ATOM 1470 O O . GLY A 1 190 ? -15.367 -2.072 31.451 1.00 76.12 190 GLY A O 1
ATOM 1471 N N . GLN A 1 191 ? -16.810 -0.806 30.281 1.00 59.59 191 GLN A N 1
ATOM 1472 C CA . GLN A 1 191 ? -17.701 -0.440 31.393 1.00 59.59 191 GLN A CA 1
ATOM 1473 C C . GLN A 1 191 ? -19.025 -1.232 31.411 1.00 59.59 191 GLN A C 1
ATOM 1475 O O . GLN A 1 191 ? -19.873 -0.957 32.263 1.00 59.59 191 GLN A O 1
ATOM 1480 N N . GLN A 1 192 ? -19.209 -2.187 30.492 1.00 51.75 192 GLN A N 1
ATOM 1481 C CA . GLN A 1 192 ? -20.322 -3.150 30.473 1.00 51.75 192 GLN A CA 1
ATOM 1482 C C . GLN A 1 192 ? -19.887 -4.488 31.073 1.00 51.75 192 GLN A C 1
ATOM 1484 O O . GLN A 1 192 ? -20.739 -5.119 31.736 1.00 51.75 192 GLN A O 1
#

Radius of gyration: 28.91 Å; chains: 1; bounding box: 88×44×82 Å

Organism: NCBI:txid2305895

pLDDT: mean 73.05, std 25.84, range [25.5, 98.06]

Foldseek 3Di:
DDDDDDDDDDDDDDDDDDDDDDDDDPPPPDDDDDDPDPDDDDDCDQVPVVVVVVCVVPVDDDPDVDDDDDDDDPPDDPPPHDDPPDDCVVPDDDPDDCVVPDDPPDDCAPPDDPPDDCVPPDDDPDDADDPPDPPDDPPDDHDDDDDPPDDQPPHDDDPDDCPPPDDDPDDQVPPDDVNHRVVVVVVVVVVD